Protein AF-0000000077259427 (afdb_homodimer)

Solvent-accessible surface area (backbone atoms only — not comparable to full-atom values): 11906 Å² total; per-residue (Å²): 109,59,36,25,47,31,40,34,49,66,72,59,81,87,59,50,64,20,58,52,44,34,43,50,30,48,17,47,45,40,15,41,62,75,42,49,82,40,67,47,30,42,51,44,59,73,34,62,85,66,64,45,61,48,38,25,42,37,44,72,80,44,49,63,58,50,52,61,73,43,66,88,52,69,63,39,74,27,58,42,76,89,80,69,38,75,45,22,38,10,36,35,42,35,43,52,79,81,37,55,90,46,44,72,65,56,66,73,42,47,75,58,108,60,37,25,48,30,40,34,49,66,73,58,83,88,58,50,63,20,56,53,44,34,44,50,30,49,18,49,45,41,15,41,61,76,41,48,83,39,68,46,31,42,50,42,60,71,34,60,85,67,65,44,61,45,39,27,40,36,44,73,80,43,49,62,58,50,52,61,72,42,64,87,53,69,62,37,74,25,57,43,76,89,79,69,37,74,44,22,38,9,36,35,42,34,43,52,78,82,38,56,91,46,43,71,66,56,64,72,43,47,73,59

Organism: NCBI:txid6039

InterPro domains:
  IPR002833 Peptidyl-tRNA hydrolase, PTH2 [PF01981] (3-102)
  IPR023476 Peptidyl-tRNA hydrolase II domain superfamily [G3DSA:3.40.1490.10] (1-111)
  IPR023476 Peptidyl-tRNA hydrolase II domain superfamily [SSF102462] (2-102)
  IPR042237 Putative peptidyl-tRNA hydrolase PTRHD1 [PTHR46194] (2-104)

Nearest PDB structures (foldseek):
  2zv3-assembly4_G  TM=7.907E-01  e=8.859E-06  Methanocaldococcus jannaschii DSM 2661
  1rlk-assembly1_A  TM=7.700E-01  e=1.411E-05  Thermoplasma acidophilum
  2zv3-assembly2_C  TM=7.592E-01  e=3.133E-05  Methanocaldococcus jannaschii DSM 2661
  1q7s-assembly3_B  TM=7.434E-01  e=6.958E-05  Homo sapiens
  2zv3-assembly5_I-2  TM=7.382E-01  e=9.077E-05  Methanocaldococcus jannaschii DSM 2661

Foldseek 3Di:
DKEKEKEFEDPDPVADPVRSVVLRVVQQVCQLVVPVVDPSSVVQVVVVVDRHYFYFYDHLVCVVVVCVLCVVFRKDFGADPPVRGTGMIIGRIDDPVVCVVCVVVSVVTHTD/DKEKEKEFEDPDPVADPVRSVVLRVVQQVCQLVVPVVDPSSVVLVVVVVDRHYFYFYDHLVCVVVVCVLCVVFRKDFGADPPVRGTGMMIGRIDDPVVCVVCVVVSVVTHTD

Structure (mmCIF, N/CA/C/O backbone):
data_AF-0000000077259427-model_v1
#
loop_
_entity.id
_entity.type
_entity.pdbx_description
1 polymer 'peptidyl-tRNA hydrolase'
#
loop_
_atom_site.group_PDB
_atom_site.id
_atom_site.type_symbol
_atom_site.label_atom_id
_atom_site.label_alt_id
_atom_site.label_comp_id
_atom_site.label_asym_id
_atom_site.label_entity_id
_atom_site.label_seq_id
_atom_site.pdbx_PDB_ins_code
_atom_site.Cartn_x
_atom_site.Cartn_y
_atom_site.Cartn_z
_atom_site.occupancy
_atom_site.B_iso_or_equiv
_atom_site.auth_seq_id
_atom_site.auth_comp_id
_atom_site.auth_asym_id
_atom_site.auth_atom_id
_atom_site.pdbx_PDB_model_num
ATOM 1 N N . MET A 1 1 ? -9.07 17.656 -6.16 1 93.5 1 MET A N 1
ATOM 2 C CA . MET A 1 1 ? -8.305 16.406 -6.227 1 93.5 1 MET A CA 1
ATOM 3 C C . MET A 1 1 ? -8.273 15.719 -4.867 1 93.5 1 MET A C 1
ATOM 5 O O . MET A 1 1 ? -8.125 16.375 -3.834 1 93.5 1 MET A O 1
ATOM 9 N N . ILE A 1 2 ? -8.586 14.438 -4.812 1 98.25 2 ILE A N 1
ATOM 10 C CA . ILE A 1 2 ? -8.547 13.672 -3.572 1 98.25 2 ILE A CA 1
ATOM 11 C C . ILE A 1 2 ? -7.234 12.898 -3.486 1 98.25 2 ILE A C 1
ATOM 13 O O . ILE A 1 2 ? -6.824 12.25 -4.453 1 98.25 2 ILE A O 1
ATOM 17 N N . VAL A 1 3 ? -6.59 13.055 -2.275 1 98.56 3 VAL A N 1
ATOM 18 C CA . VAL A 1 3 ? -5.262 12.477 -2.109 1 98.56 3 VAL A CA 1
ATOM 19 C C . VAL A 1 3 ? -5.172 11.781 -0.753 1 98.56 3 VAL A C 1
ATOM 21 O O . VAL A 1 3 ? -5.711 12.273 0.242 1 98.56 3 VAL A O 1
ATOM 24 N N . GLN A 1 4 ? -4.562 10.602 -0.724 1 98.88 4 GLN A N 1
ATOM 25 C CA . GLN A 1 4 ? -4.156 10.016 0.548 1 98.88 4 GLN A CA 1
ATOM 26 C C . GLN A 1 4 ? -2.676 10.258 0.817 1 98.88 4 GLN A C 1
ATOM 28 O O . GLN A 1 4 ? -1.822 9.867 0.016 1 98.88 4 GLN A O 1
ATOM 33 N N . TYR A 1 5 ? -2.322 10.891 1.945 1 98.94 5 TYR A N 1
ATOM 34 C CA . TYR A 1 5 ? -0.945 11.102 2.377 1 98.94 5 TYR A CA 1
ATOM 35 C C . TYR A 1 5 ? -0.506 10.016 3.352 1 98.94 5 TYR A C 1
ATOM 37 O O . TYR A 1 5 ? -1.206 9.727 4.324 1 98.94 5 TYR A O 1
ATOM 45 N N . ILE A 1 6 ? 0.608 9.461 3.109 1 98.94 6 ILE A N 1
ATOM 46 C CA . ILE A 1 6 ? 1.188 8.398 3.92 1 98.94 6 ILE A CA 1
ATOM 47 C C . ILE A 1 6 ? 2.605 8.781 4.34 1 98.94 6 ILE A C 1
ATOM 49 O O . ILE A 1 6 ? 3.416 9.188 3.506 1 98.94 6 ILE A O 1
ATOM 53 N N . PHE A 1 7 ? 2.887 8.727 5.609 1 98.94 7 PHE A N 1
ATOM 54 C CA . PHE A 1 7 ? 4.184 9.016 6.211 1 98.94 7 PHE A CA 1
ATOM 55 C C . PHE A 1 7 ? 4.891 7.734 6.629 1 98.94 7 PHE A C 1
ATOM 57 O O . PHE A 1 7 ? 4.461 7.059 7.562 1 98.94 7 PHE A O 1
ATOM 64 N N . LEU A 1 8 ? 5.938 7.434 5.965 1 98.88 8 LEU A N 1
ATOM 65 C CA . LEU A 1 8 ? 6.602 6.141 6.094 1 98.88 8 LEU A CA 1
ATOM 66 C C . LEU A 1 8 ? 8.016 6.309 6.641 1 98.88 8 LEU A C 1
ATOM 68 O O . LEU A 1 8 ? 8.82 7.059 6.082 1 98.88 8 LEU A O 1
ATOM 72 N N . VAL A 1 9 ? 8.242 5.578 7.75 1 98.56 9 VAL A N 1
ATOM 73 C CA . VAL A 1 9 ? 9.555 5.641 8.391 1 98.56 9 VAL A CA 1
ATOM 74 C C . VAL A 1 9 ? 10.609 5.023 7.473 1 98.56 9 VAL A C 1
ATOM 76 O O . VAL A 1 9 ? 10.383 3.965 6.883 1 98.56 9 VAL A O 1
ATOM 79 N N . SER A 1 10 ? 11.719 5.734 7.359 1 97.12 10 SER A N 1
ATOM 80 C CA . SER A 1 10 ? 12.742 5.277 6.426 1 97.12 10 SER A CA 1
ATOM 81 C C . SER A 1 10 ? 14.07 5.027 7.141 1 97.12 10 SER A C 1
ATOM 83 O O . SER A 1 10 ? 15.016 4.523 6.539 1 97.12 10 SER A O 1
ATOM 85 N N . ASN A 1 11 ? 14.102 5.266 8.414 1 96.31 11 ASN A N 1
ATOM 86 C CA . ASN A 1 11 ? 15.398 5.211 9.086 1 96.31 11 ASN A CA 1
ATOM 87 C C . ASN A 1 11 ? 15.57 3.91 9.859 1 96.31 11 ASN A C 1
ATOM 89 O O . ASN A 1 11 ? 16.5 3.779 10.664 1 96.31 11 ASN A O 1
ATOM 93 N N . ILE A 1 12 ? 14.758 2.957 9.641 1 93.06 12 ILE A N 1
ATOM 94 C CA . ILE A 1 12 ? 14.922 1.642 10.242 1 93.06 12 ILE A CA 1
ATOM 95 C C . ILE A 1 12 ? 15.625 0.706 9.266 1 93.06 12 ILE A C 1
ATOM 97 O O . ILE A 1 12 ? 15.008 0.209 8.32 1 93.06 12 ILE A O 1
ATOM 101 N N . LYS A 1 13 ? 16.875 0.403 9.539 1 89.94 13 LYS A N 1
ATOM 102 C CA . LYS A 1 13 ? 17.734 -0.307 8.594 1 89.94 13 LYS A CA 1
ATOM 103 C C . LYS A 1 13 ? 17.438 -1.803 8.594 1 89.94 13 LYS A C 1
ATOM 105 O O . LYS A 1 13 ? 17.75 -2.506 7.633 1 89.94 13 LYS A O 1
ATOM 110 N N . THR A 1 14 ? 16.828 -2.279 9.625 1 91.88 14 THR A N 1
ATOM 111 C CA . THR A 1 14 ? 16.609 -3.711 9.773 1 91.88 14 THR A CA 1
ATOM 112 C C . THR A 1 14 ? 1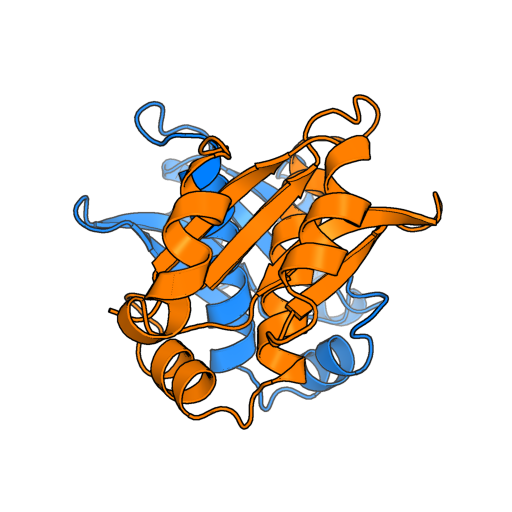5.391 -4.156 8.969 1 91.88 14 THR A C 1
ATOM 114 O O . THR A 1 14 ? 15.18 -5.355 8.766 1 91.88 14 THR A O 1
ATOM 117 N N . ILE A 1 15 ? 14.594 -3.215 8.484 1 93.94 15 ILE A N 1
ATOM 118 C CA . ILE A 1 15 ? 13.398 -3.559 7.723 1 93.94 15 ILE A CA 1
ATOM 119 C C . ILE A 1 15 ? 13.75 -3.688 6.242 1 93.94 15 ILE A C 1
ATOM 121 O O . ILE A 1 15 ? 14.266 -2.748 5.637 1 93.94 15 ILE A O 1
ATOM 125 N N . LYS A 1 16 ? 13.414 -4.848 5.715 1 94.81 16 LYS A N 1
ATOM 126 C CA . LYS A 1 16 ? 13.648 -5.078 4.289 1 94.81 16 LYS A CA 1
ATOM 127 C C . LYS A 1 16 ? 12.688 -4.254 3.438 1 94.81 16 LYS A C 1
ATOM 129 O O . LYS A 1 16 ? 11.594 -3.902 3.889 1 94.81 16 LYS A O 1
ATOM 134 N N . LYS A 1 17 ? 13.078 -4.004 2.199 1 96.25 17 LYS A N 1
ATOM 135 C CA . LYS A 1 17 ? 12.328 -3.127 1.302 1 96.25 17 LYS A CA 1
ATOM 136 C C . LYS A 1 17 ? 10.906 -3.629 1.104 1 96.25 17 LYS A C 1
ATOM 138 O O . LYS A 1 17 ? 9.953 -2.855 1.19 1 96.25 17 LYS A O 1
ATOM 143 N N . GLY A 1 18 ? 10.742 -4.922 0.819 1 97.75 18 GLY A N 1
ATOM 144 C CA . GLY A 1 18 ? 9.414 -5.48 0.649 1 97.75 18 GLY A CA 1
ATOM 145 C C . GLY A 1 18 ? 8.523 -5.289 1.864 1 97.75 18 GLY A C 1
ATOM 146 O O . GLY A 1 18 ? 7.34 -4.977 1.729 1 97.75 18 GLY A O 1
ATOM 147 N N . ALA A 1 19 ? 9.117 -5.484 3.01 1 97 19 ALA A N 1
ATOM 148 C CA . ALA A 1 19 ? 8.375 -5.297 4.254 1 97 19 ALA A CA 1
ATOM 149 C C . ALA A 1 19 ? 7.984 -3.834 4.441 1 97 19 ALA A C 1
ATOM 151 O O . ALA A 1 19 ? 6.891 -3.537 4.926 1 97 19 ALA A O 1
ATOM 152 N N . LEU A 1 20 ? 8.883 -2.949 4.129 1 97.44 20 LEU A N 1
ATOM 153 C CA . LEU A 1 20 ? 8.594 -1.522 4.227 1 97.44 20 LEU A CA 1
ATOM 154 C C . LEU A 1 20 ? 7.426 -1.143 3.324 1 97.44 20 LEU A C 1
ATOM 156 O O . LEU A 1 20 ? 6.523 -0.412 3.744 1 97.44 20 LEU A O 1
ATOM 160 N N . ILE A 1 21 ? 7.387 -1.654 2.092 1 98.62 21 ILE A N 1
ATOM 161 C CA . ILE A 1 21 ? 6.289 -1.411 1.162 1 98.62 21 ILE A CA 1
ATOM 162 C C . ILE A 1 21 ? 4.992 -1.977 1.736 1 98.62 21 ILE A C 1
ATOM 164 O O . ILE A 1 21 ? 3.947 -1.319 1.696 1 98.62 21 ILE A O 1
ATOM 168 N N . ALA A 1 22 ? 5.066 -3.141 2.305 1 98.69 22 ALA A N 1
ATOM 169 C CA . ALA A 1 22 ? 3.891 -3.766 2.906 1 98.69 22 ALA A CA 1
ATOM 170 C C . ALA A 1 22 ? 3.33 -2.908 4.039 1 98.69 22 ALA A C 1
ATOM 172 O O . ALA A 1 22 ? 2.113 -2.801 4.199 1 98.69 22 ALA A O 1
ATOM 173 N N . GLN A 1 23 ? 4.207 -2.324 4.848 1 98.62 23 GLN A N 1
ATOM 174 C CA . GLN A 1 23 ? 3.756 -1.475 5.945 1 98.62 23 GLN A CA 1
ATOM 175 C C . GLN A 1 23 ? 2.979 -0.269 5.426 1 98.62 23 GLN A C 1
ATOM 177 O O . GLN A 1 23 ? 1.953 0.11 5.996 1 98.62 23 GLN A O 1
ATOM 182 N N . ALA A 1 24 ? 3.428 0.305 4.328 1 98.81 24 ALA A N 1
ATOM 183 C CA . ALA A 1 24 ? 2.689 1.396 3.697 1 98.81 24 ALA A CA 1
ATOM 184 C C . ALA A 1 24 ? 1.324 0.921 3.207 1 98.81 24 ALA A C 1
ATOM 186 O O . ALA A 1 24 ? 0.316 1.605 3.398 1 98.81 24 ALA A O 1
ATOM 187 N N . CYS A 1 25 ? 1.29 -0.237 2.557 1 98.94 25 CYS A N 1
ATOM 188 C CA . CYS A 1 25 ? 0.025 -0.81 2.109 1 98.94 25 CYS A CA 1
ATOM 189 C C . CYS A 1 25 ? -0.928 -1.008 3.281 1 98.94 25 CYS A C 1
ATOM 191 O O . CYS A 1 25 ? -2.104 -0.646 3.199 1 98.94 25 CYS A O 1
ATOM 193 N N . HIS A 1 26 ? -0.377 -1.562 4.371 1 98.88 26 HIS A N 1
ATOM 194 C CA . HIS A 1 26 ? -1.197 -1.825 5.551 1 98.88 26 HIS A CA 1
ATOM 195 C C . HIS A 1 26 ? -1.781 -0.534 6.113 1 98.88 26 HIS A C 1
ATOM 197 O O . HIS A 1 26 ? -2.977 -0.466 6.406 1 98.88 26 HIS A O 1
ATOM 203 N N . ALA A 1 27 ? -0.955 0.456 6.262 1 98.88 27 ALA A N 1
ATOM 204 C CA . ALA A 1 27 ? -1.429 1.728 6.8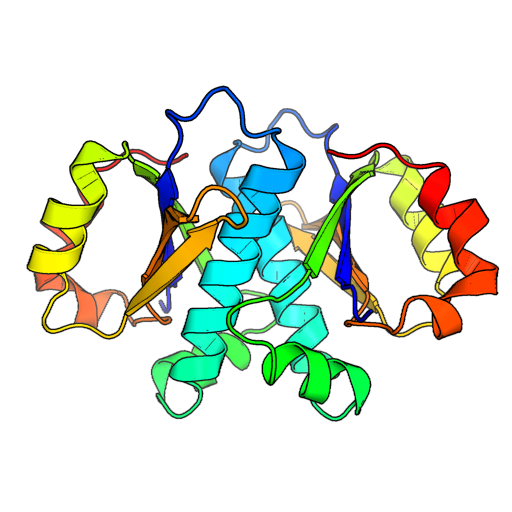01 1 98.88 27 ALA A CA 1
ATOM 205 C C . ALA A 1 27 ? -2.48 2.352 5.887 1 98.88 27 ALA A C 1
ATOM 207 O O . ALA A 1 27 ? -3.496 2.865 6.359 1 98.88 27 ALA A O 1
ATOM 208 N N . ALA A 1 28 ? -2.225 2.316 4.578 1 98.88 28 ALA A N 1
ATOM 209 C CA . ALA A 1 28 ? -3.176 2.854 3.607 1 98.88 28 ALA A CA 1
ATOM 210 C C . ALA A 1 28 ? -4.527 2.152 3.717 1 98.88 28 ALA A C 1
ATOM 212 O O . ALA A 1 28 ? -5.566 2.807 3.834 1 98.88 28 ALA A O 1
ATOM 213 N N . ILE A 1 29 ? -4.496 0.849 3.709 1 98.88 29 ILE A N 1
ATOM 214 C CA . ILE A 1 29 ? -5.707 0.035 3.758 1 98.88 29 ILE A CA 1
ATOM 215 C C . ILE A 1 29 ? -6.43 0.266 5.082 1 98.88 29 ILE A C 1
ATOM 217 O O . ILE A 1 29 ? -7.656 0.416 5.109 1 98.88 29 ILE A O 1
ATOM 221 N N . LYS A 1 30 ? -5.625 0.29 6.188 1 98.81 30 LYS A N 1
ATOM 222 C CA . LYS A 1 30 ? -6.207 0.528 7.508 1 98.81 30 LYS A CA 1
ATOM 223 C C . LYS A 1 30 ? -6.945 1.862 7.547 1 98.81 30 LYS A C 1
ATOM 225 O O . LYS A 1 30 ? -8.078 1.936 8.039 1 98.81 30 LYS A O 1
ATOM 230 N N . ALA A 1 31 ? -6.367 2.916 7.035 1 98.88 31 ALA A N 1
ATOM 231 C CA . ALA A 1 31 ? -7 4.234 7.023 1 98.88 31 ALA A CA 1
ATOM 232 C C . ALA A 1 31 ? -8.297 4.211 6.211 1 98.88 31 ALA A C 1
ATOM 234 O O . ALA A 1 31 ? -9.32 4.727 6.656 1 98.88 31 ALA A O 1
ATOM 235 N N . ILE A 1 32 ? -8.25 3.578 5.07 1 98.75 32 ILE A N 1
ATOM 236 C CA . ILE A 1 32 ? -9.398 3.5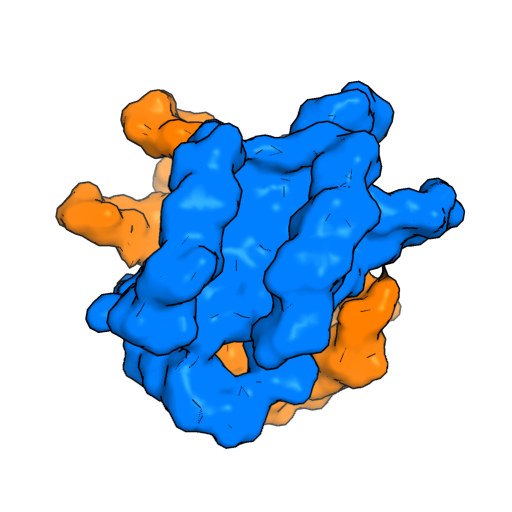21 4.168 1 98.75 32 ILE A CA 1
ATOM 237 C C . ILE A 1 32 ? -10.523 2.717 4.82 1 98.75 32 ILE A C 1
ATOM 239 O O . ILE A 1 32 ? -11.68 3.135 4.801 1 98.75 32 ILE A O 1
ATOM 243 N N . HIS A 1 33 ? -10.148 1.587 5.414 1 98.56 33 HIS A N 1
ATOM 244 C CA . HIS A 1 33 ? -11.148 0.741 6.051 1 98.56 33 HIS A CA 1
ATOM 245 C C . HIS A 1 33 ? -11.758 1.433 7.266 1 98.56 33 HIS A C 1
ATOM 247 O O . HIS A 1 33 ? -12.977 1.434 7.438 1 98.56 33 HIS A O 1
ATOM 253 N N . THR A 1 34 ? -10.953 2.021 8.086 1 98.56 34 THR A N 1
ATOM 254 C CA . THR A 1 34 ? -11.391 2.668 9.32 1 98.56 34 THR A CA 1
ATOM 255 C C . THR A 1 34 ? -12.336 3.826 9.016 1 98.56 34 THR A C 1
ATOM 257 O O . THR A 1 34 ? -13.32 4.031 9.727 1 98.56 34 THR A O 1
ATOM 260 N N . TYR A 1 35 ? -12.086 4.531 7.969 1 98.69 35 TYR A N 1
ATOM 261 C CA . TYR A 1 35 ? -12.867 5.73 7.656 1 98.69 35 TYR A CA 1
ATOM 262 C C . TYR A 1 35 ? -13.648 5.551 6.363 1 98.69 35 TYR A C 1
ATOM 264 O O . TYR A 1 35 ? -13.805 6.496 5.586 1 98.69 35 TYR A O 1
ATOM 272 N N . LYS A 1 36 ? -14.055 4.352 6.133 1 97.62 36 LYS A N 1
ATOM 273 C CA . LYS A 1 36 ? -14.703 3.967 4.883 1 97.62 36 LYS A CA 1
ATOM 274 C C . LYS A 1 36 ? -16.016 4.723 4.688 1 97.62 36 LYS A C 1
ATOM 276 O O . LYS A 1 36 ? -16.516 4.836 3.566 1 97.62 36 LYS A O 1
ATOM 281 N N . ASP A 1 37 ? -16.578 5.309 5.73 1 98.06 37 ASP A N 1
ATOM 282 C CA . ASP A 1 37 ? -17.875 5.973 5.637 1 98.06 37 ASP A CA 1
ATOM 283 C C . ASP A 1 37 ? -17.703 7.457 5.32 1 98.06 37 ASP A C 1
ATOM 285 O O . ASP A 1 37 ? -18.688 8.148 5.039 1 98.06 37 ASP A O 1
ATOM 289 N N 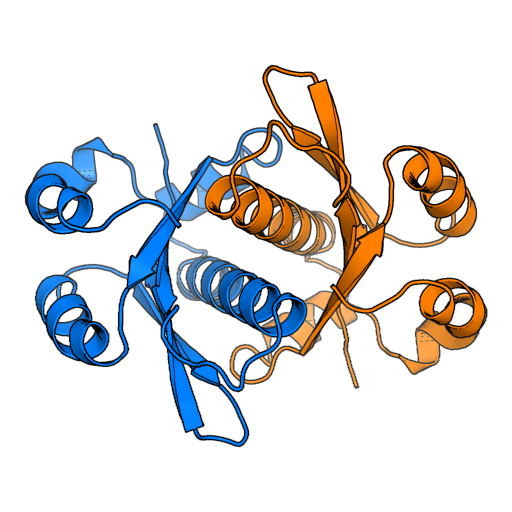. SER A 1 38 ? -16.438 7.945 5.363 1 98.25 38 SER A N 1
ATOM 290 C CA . SER A 1 38 ? -16.188 9.32 4.938 1 98.25 38 SER A CA 1
ATOM 291 C C . SER A 1 38 ? -16.484 9.5 3.451 1 98.25 38 SER A C 1
ATOM 293 O O . SER A 1 38 ? -16.156 8.625 2.641 1 98.25 38 SER A O 1
ATOM 295 N N . GLU A 1 39 ? -17.125 10.633 3.066 1 98.25 39 GLU A N 1
ATOM 296 C CA . GLU A 1 39 ? -17.453 10.906 1.67 1 98.25 39 GLU A CA 1
ATOM 297 C C . GLU A 1 39 ? -16.188 10.961 0.808 1 98.25 39 GLU A C 1
ATOM 299 O O . GLU A 1 39 ? -16.188 10.484 -0.328 1 98.25 39 GLU A O 1
ATOM 304 N N . ASP A 1 40 ? -15.148 11.555 1.342 1 98.56 40 ASP A N 1
ATOM 305 C CA . ASP A 1 40 ? -13.898 11.633 0.604 1 98.56 40 ASP A CA 1
ATOM 306 C C . ASP A 1 40 ? -13.32 10.242 0.343 1 98.56 40 ASP A C 1
ATOM 308 O O . ASP A 1 40 ? -12.812 9.977 -0.746 1 98.56 40 ASP A O 1
ATOM 312 N N . THR A 1 41 ? -13.383 9.391 1.395 1 98.69 41 THR A N 1
ATOM 313 C CA . THR A 1 41 ? -12.883 8.031 1.233 1 98.69 41 THR A CA 1
ATOM 314 C C . THR A 1 41 ? -13.688 7.277 0.181 1 98.69 41 THR A C 1
ATOM 316 O O . THR A 1 41 ? -13.125 6.59 -0.672 1 98.69 41 THR A O 1
ATOM 319 N N . LYS A 1 42 ? -15 7.457 0.207 1 98.38 42 LYS A N 1
ATOM 320 C CA . LYS A 1 42 ? -15.852 6.832 -0.798 1 98.38 42 LYS A CA 1
ATOM 321 C C . LYS A 1 42 ? -15.508 7.328 -2.199 1 98.38 42 LYS A C 1
ATOM 323 O O . LYS A 1 42 ? -15.406 6.535 -3.137 1 98.38 42 LYS A O 1
ATOM 328 N N . GLU A 1 43 ? -15.414 8.625 -2.297 1 98.31 43 GLU A N 1
ATOM 329 C CA . GLU A 1 43 ? -15.055 9.203 -3.59 1 98.31 43 GLU A CA 1
ATOM 330 C C . GLU A 1 43 ? -13.711 8.672 -4.078 1 98.31 43 GLU A C 1
ATOM 332 O O . GLU A 1 43 ? -13.555 8.359 -5.258 1 98.31 43 GLU A O 1
ATOM 337 N N . TYR A 1 44 ? -12.758 8.594 -3.193 1 98.69 44 TYR A N 1
ATOM 338 C CA . TYR A 1 44 ? -11.438 8.055 -3.49 1 98.69 44 TYR A CA 1
ATOM 339 C C . TYR A 1 44 ? -11.531 6.652 -4.074 1 98.69 44 TYR A C 1
ATOM 341 O O . TYR A 1 44 ? -10.875 6.34 -5.07 1 98.69 44 TYR A O 1
ATOM 349 N N . LEU A 1 45 ? -12.383 5.801 -3.475 1 98.12 45 LEU A N 1
ATOM 350 C CA . LEU A 1 45 ? -12.555 4.418 -3.91 1 98.12 45 LEU A CA 1
ATOM 351 C C . LEU A 1 45 ? -13.344 4.355 -5.211 1 98.12 45 LEU A C 1
ATOM 353 O O . LEU A 1 45 ? -13.18 3.418 -5.996 1 98.12 45 LEU A O 1
ATOM 357 N N . ASN A 1 46 ? -14.156 5.391 -5.473 1 97 46 ASN A N 1
ATOM 358 C CA . ASN A 1 46 ? -14.891 5.469 -6.73 1 97 46 ASN A CA 1
ATOM 359 C C . ASN A 1 46 ? -13.969 5.816 -7.898 1 97 46 ASN A C 1
ATOM 361 O O . ASN A 1 46 ? -14.32 5.598 -9.055 1 97 46 ASN A O 1
ATOM 365 N N . LEU A 1 47 ? -12.797 6.383 -7.59 1 95.81 47 LEU A N 1
ATOM 366 C CA . LEU A 1 47 ? -11.75 6.672 -8.562 1 95.81 47 LEU A CA 1
ATOM 367 C C . LEU A 1 47 ? -10.711 5.555 -8.578 1 95.81 47 LEU A C 1
ATOM 369 O O . LEU A 1 47 ? -9.508 5.82 -8.609 1 95.81 47 LEU A O 1
ATOM 373 N N . ILE A 1 48 ? -11.195 4.344 -8.578 1 96.31 48 ILE A N 1
ATOM 374 C CA . ILE A 1 48 ? -10.422 3.146 -8.281 1 96.31 48 ILE A CA 1
ATOM 375 C C . ILE A 1 48 ? -9.312 2.98 -9.312 1 96.31 48 ILE A C 1
ATOM 377 O O . ILE A 1 48 ? -8.281 2.357 -9.039 1 96.31 48 ILE A O 1
ATOM 381 N N . TYR A 1 49 ? -9.336 3.586 -10.5 1 95 49 TYR A N 1
ATOM 382 C CA . TYR A 1 49 ? -8.328 3.449 -11.547 1 95 49 TYR A CA 1
ATOM 383 C C . TYR A 1 49 ? -7.379 4.645 -11.555 1 95 49 TYR A C 1
ATOM 385 O O . TYR A 1 49 ? -6.383 4.652 -12.281 1 95 49 TYR A O 1
ATOM 393 N N . SER A 1 50 ? -7.711 5.699 -10.703 1 96.06 50 SER A N 1
ATOM 394 C CA . SER A 1 50 ? -6.941 6.938 -10.75 1 96.06 50 SER A CA 1
ATOM 395 C C . SER A 1 50 ? -6.715 7.496 -9.344 1 96.06 50 SER A C 1
ATOM 397 O O . SER A 1 50 ? -6.668 8.711 -9.156 1 96.06 50 SER A O 1
ATOM 399 N N . MET A 1 51 ? -6.688 6.574 -8.375 1 97.88 51 MET A N 1
ATOM 400 C CA . MET A 1 51 ? -6.383 6.996 -7.008 1 97.88 51 MET A CA 1
ATOM 401 C C . MET A 1 51 ? -5.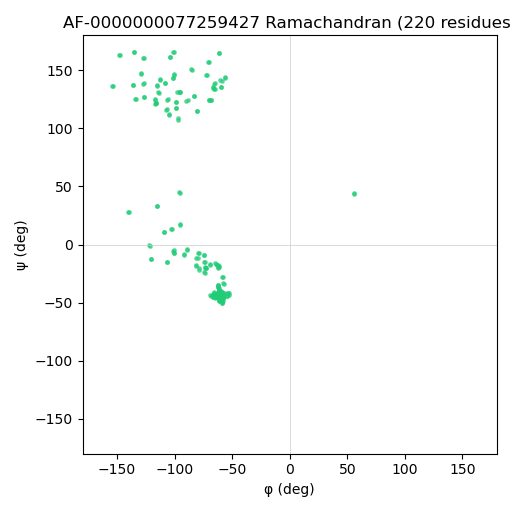043 7.727 -6.953 1 97.88 51 MET A C 1
ATOM 403 O O . MET A 1 51 ? -4.113 7.383 -7.684 1 97.88 51 MET A O 1
ATOM 407 N N . THR A 1 52 ? -4.914 8.758 -6.109 1 97.94 52 THR A N 1
ATOM 408 C CA . THR A 1 52 ? -3.672 9.5 -5.891 1 97.94 52 THR A CA 1
ATOM 409 C C . THR A 1 52 ? -3.195 9.336 -4.453 1 97.94 52 THR A C 1
ATOM 411 O O . THR A 1 52 ? -3.953 9.586 -3.51 1 97.94 52 THR A O 1
ATOM 414 N N . THR A 1 53 ? -2.014 8.828 -4.273 1 98.62 53 THR A N 1
ATOM 415 C CA . THR A 1 53 ? -1.37 8.656 -2.975 1 98.62 53 THR A CA 1
ATOM 416 C C . THR A 1 53 ? 0.021 9.289 -2.973 1 98.62 53 THR A C 1
ATOM 418 O O . THR A 1 53 ? 0.764 9.164 -3.947 1 98.62 53 THR A O 1
ATOM 421 N N . VAL A 1 54 ? 0.371 9.969 -1.884 1 98.75 54 VAL A N 1
ATOM 422 C CA . VAL A 1 54 ? 1.693 10.555 -1.706 1 98.75 54 VAL A CA 1
ATOM 423 C C . VAL A 1 54 ? 2.4 9.891 -0.528 1 98.75 54 VAL A C 1
ATOM 425 O O . VAL A 1 54 ? 1.877 9.867 0.588 1 98.75 54 VAL A O 1
ATOM 428 N N . ILE A 1 55 ? 3.551 9.32 -0.812 1 98.88 55 ILE A N 1
ATOM 429 C CA . ILE A 1 55 ? 4.363 8.688 0.222 1 98.88 55 ILE A CA 1
ATOM 430 C C . ILE A 1 55 ? 5.469 9.641 0.663 1 98.88 55 ILE A C 1
ATOM 432 O O . ILE A 1 55 ? 6.332 10.016 -0.137 1 98.88 55 ILE A O 1
ATOM 436 N N . LEU A 1 56 ? 5.445 10.031 1.906 1 98.88 56 LEU A N 1
ATOM 437 C CA . LEU A 1 56 ? 6.441 10.953 2.453 1 98.88 56 LEU A CA 1
ATOM 438 C C . LEU A 1 56 ? 7.395 10.219 3.393 1 98.88 56 LEU A C 1
ATOM 440 O O . LEU A 1 56 ? 6.973 9.359 4.164 1 98.88 56 LEU A O 1
ATOM 444 N N . LYS A 1 57 ? 8.664 10.547 3.293 1 98.62 57 LYS A N 1
ATOM 445 C CA . LYS A 1 57 ? 9.719 9.953 4.113 1 98.62 57 LYS A CA 1
ATOM 446 C C . LYS A 1 57 ? 9.805 10.641 5.473 1 98.62 57 LYS A C 1
ATOM 448 O O . LYS A 1 57 ? 9.914 11.867 5.551 1 98.62 57 LYS A O 1
ATOM 453 N N . ILE A 1 58 ? 9.773 9.844 6.531 1 98.75 58 ILE A N 1
ATOM 454 C CA . ILE A 1 58 ? 9.914 10.398 7.871 1 98.75 58 ILE A CA 1
ATOM 455 C C . ILE A 1 58 ? 10.875 9.539 8.688 1 98.75 58 ILE A C 1
ATOM 457 O O . ILE A 1 58 ? 11.273 8.461 8.25 1 98.75 58 ILE A O 1
ATOM 461 N N . SER A 1 59 ? 11.336 10.086 9.852 1 97.88 59 SER A N 1
ATOM 462 C CA . SER A 1 59 ? 12.086 9.312 10.836 1 97.88 59 SER A CA 1
ATOM 463 C C . SER A 1 59 ? 11.203 8.898 12 1 97.88 59 SER A C 1
ATOM 465 O O . SER A 1 59 ? 10.078 9.391 12.148 1 97.88 59 SER A O 1
ATOM 467 N N . THR A 1 60 ? 11.711 7.961 12.781 1 97.38 60 THR A N 1
ATOM 468 C CA . THR A 1 60 ? 10.969 7.516 13.961 1 97.38 60 THR A CA 1
ATOM 469 C C . THR A 1 60 ? 10.695 8.688 14.898 1 97.38 60 THR A C 1
ATOM 471 O O . THR A 1 60 ? 9.656 8.719 15.57 1 97.38 60 THR A O 1
ATOM 474 N N . GLU A 1 61 ? 11.531 9.688 14.898 1 97.31 61 GLU A N 1
ATOM 475 C CA . GLU A 1 61 ? 11.398 10.844 15.781 1 97.31 61 GLU A CA 1
ATOM 476 C C . GLU A 1 61 ? 10.258 11.758 15.328 1 97.31 61 GLU A C 1
ATOM 478 O O . GLU A 1 61 ? 9.75 12.562 16.109 1 97.31 61 GLU A O 1
ATOM 483 N N . ASP A 1 62 ? 9.836 11.633 14.078 1 98.5 62 ASP A N 1
ATOM 484 C CA . ASP A 1 62 ? 8.805 12.5 13.516 1 98.5 62 ASP A CA 1
ATOM 485 C C . ASP A 1 62 ? 7.41 12.023 13.906 1 98.5 62 ASP A C 1
ATOM 487 O O . ASP A 1 62 ? 6.438 12.773 13.789 1 98.5 62 ASP A O 1
ATOM 491 N N . ILE A 1 63 ? 7.301 10.852 14.32 1 98.62 63 ILE A N 1
ATOM 492 C CA . ILE A 1 63 ? 6.008 10.195 14.5 1 98.62 63 ILE A CA 1
ATOM 493 C C . ILE A 1 63 ? 5.168 10.969 15.508 1 98.62 63 ILE A C 1
ATOM 495 O O . ILE A 1 63 ? 4.008 11.289 15.242 1 98.62 63 ILE A O 1
ATOM 499 N N . LYS A 1 64 ? 5.816 11.266 16.609 1 98.12 64 LYS A N 1
ATOM 500 C CA . LYS A 1 64 ? 5.078 11.977 17.656 1 98.12 64 LYS A CA 1
ATOM 501 C C . LYS A 1 64 ? 4.645 13.359 17.188 1 98.12 64 LYS A C 1
ATOM 503 O O . LYS A 1 64 ? 3.51 13.773 17.422 1 98.12 64 LYS A O 1
ATOM 508 N N . ILE A 1 65 ? 5.543 14.047 16.547 1 98.44 65 ILE A N 1
ATOM 509 C CA . ILE A 1 65 ? 5.281 15.398 16.047 1 98.44 65 ILE A CA 1
ATOM 510 C C . ILE A 1 65 ? 4.125 15.359 15.047 1 98.44 65 ILE A C 1
ATOM 512 O O . ILE A 1 65 ? 3.195 16.156 15.141 1 98.44 65 ILE A O 1
ATOM 516 N N . ILE A 1 66 ? 4.109 14.43 14.164 1 98.75 66 ILE A N 1
ATOM 517 C CA . ILE A 1 66 ? 3.09 14.305 13.133 1 98.75 66 ILE A CA 1
ATOM 518 C C . ILE A 1 66 ? 1.755 13.914 13.766 1 98.75 66 ILE A C 1
ATOM 520 O O . ILE A 1 66 ? 0.714 14.492 13.438 1 98.75 66 ILE A O 1
ATOM 524 N N . SER A 1 67 ? 1.809 13 14.664 1 98.38 67 SER A N 1
ATOM 525 C CA . SER A 1 67 ? 0.592 12.57 15.344 1 98.38 67 SER A CA 1
ATOM 526 C C . SER A 1 67 ? -0.079 13.734 16.062 1 98.38 67 SER A C 1
ATOM 528 O O . SER A 1 67 ? -1.305 13.867 16.047 1 98.38 67 SER A O 1
ATOM 530 N N . GLU A 1 68 ? 0.716 14.516 16.688 1 98.38 68 GLU A N 1
ATOM 531 C CA . GLU A 1 68 ? 0.186 15.68 17.406 1 98.38 68 GLU A CA 1
ATOM 532 C C . GLU A 1 68 ? -0.395 16.703 16.438 1 98.38 68 GLU A C 1
ATOM 534 O O . GLU A 1 68 ? -1.46 17.266 16.688 1 98.38 68 GLU A O 1
ATOM 539 N N . LYS A 1 69 ? 0.327 16.938 15.344 1 98.19 69 LYS A N 1
ATOM 540 C CA . LYS A 1 69 ? -0.132 17.891 14.344 1 98.19 69 LYS A CA 1
ATOM 541 C C . LYS A 1 69 ? -1.458 17.453 13.734 1 98.19 69 LYS A C 1
ATOM 543 O O . LYS A 1 69 ? -2.314 18.297 13.43 1 98.19 69 LYS A O 1
ATOM 548 N N . PHE A 1 70 ? -1.68 16.094 13.555 1 98.12 70 PHE A N 1
ATOM 549 C CA . PHE A 1 70 ? -2.844 15.555 12.867 1 98.12 70 PHE A CA 1
ATOM 550 C C . PHE A 1 70 ? -3.938 15.18 13.859 1 98.12 70 PHE A C 1
ATOM 552 O O . PHE A 1 70 ? -4.871 14.453 13.516 1 98.12 70 PHE A O 1
ATOM 559 N N . SER A 1 71 ? -3.852 15.711 15.086 1 97.06 71 SER A N 1
ATOM 560 C CA . SER A 1 71 ? -4.773 15.32 16.156 1 97.06 71 SER A CA 1
ATOM 561 C C . SER A 1 71 ? -6.211 15.672 15.789 1 97.06 71 SER A C 1
ATOM 563 O O . SER A 1 71 ? -7.152 15.055 16.297 1 97.06 71 SER A O 1
ATOM 565 N N . SER A 1 72 ? -6.457 16.578 14.852 1 97.62 72 SER A N 1
ATOM 566 C CA . SER A 1 72 ? -7.801 16.984 14.469 1 97.62 72 SER A CA 1
ATOM 567 C C . SER A 1 72 ? -8.234 16.297 13.172 1 97.62 72 SER A C 1
ATOM 569 O O . SER A 1 72 ? -9.352 16.516 12.695 1 97.62 72 SER A O 1
ATOM 571 N N . LEU A 1 73 ? -7.375 15.562 12.562 1 98.5 73 LEU A N 1
ATOM 572 C CA . LEU A 1 73 ? -7.648 14.844 11.32 1 98.5 73 LEU A CA 1
ATOM 573 C C . LEU A 1 73 ? -7.844 13.359 11.578 1 98.5 73 LEU A C 1
ATOM 575 O O . LEU A 1 73 ? -7.539 12.867 12.664 1 98.5 73 LEU A O 1
ATOM 579 N N . ASP A 1 74 ? -8.461 12.711 10.625 1 98.75 74 ASP A N 1
ATOM 580 C CA . ASP A 1 74 ? -8.562 11.25 10.641 1 98.75 74 ASP A CA 1
ATOM 581 C C . ASP A 1 74 ? -7.277 10.602 10.125 1 98.75 74 ASP A C 1
ATOM 583 O O . ASP A 1 74 ? -6.922 10.758 8.953 1 98.75 74 ASP A O 1
ATOM 587 N N . PHE A 1 75 ? -6.582 9.898 10.961 1 98.81 75 PHE A N 1
ATOM 588 C CA . PHE A 1 75 ? -5.395 9.172 10.539 1 98.81 75 PHE A CA 1
ATOM 589 C C . PHE A 1 75 ? -5.227 7.895 11.359 1 98.81 75 PHE A C 1
ATOM 591 O O . PHE A 1 75 ? -5.879 7.719 12.391 1 98.81 75 PHE A O 1
ATOM 598 N N . VAL A 1 76 ? -4.391 6.98 10.82 1 98.81 76 VAL A N 1
ATOM 599 C CA . VAL A 1 76 ? -4.074 5.742 11.523 1 98.81 76 VAL A CA 1
ATOM 600 C C . VAL A 1 76 ? -2.561 5.578 11.625 1 98.81 76 VAL A C 1
ATOM 602 O O . VAL A 1 76 ? -1.808 6.23 10.898 1 98.81 76 VAL A O 1
ATOM 605 N N . GLU A 1 77 ? -2.195 4.746 12.555 1 98.5 77 GLU A N 1
ATOM 606 C CA . GLU A 1 77 ? -0.818 4.281 12.688 1 98.5 77 GLU A CA 1
ATOM 607 C C . GLU A 1 77 ? -0.7 2.797 12.367 1 98.5 77 GLU A C 1
ATOM 609 O O . GLU A 1 77 ? -1.609 2.018 12.664 1 98.5 77 GLU A O 1
ATOM 614 N N . TRP A 1 78 ? 0.368 2.459 11.734 1 98.69 78 TRP A N 1
ATOM 615 C CA . TRP A 1 78 ? 0.713 1.047 11.594 1 98.69 78 TRP A CA 1
ATOM 616 C C . TRP A 1 78 ? 1.882 0.681 12.5 1 98.69 78 TRP A C 1
ATOM 618 O O . TRP A 1 78 ? 2.943 1.307 12.445 1 98.69 78 TRP A O 1
ATOM 628 N N . VAL A 1 79 ? 1.648 -0.314 13.32 1 98 79 VAL A N 1
ATOM 629 C CA . VAL A 1 79 ? 2.65 -0.781 14.273 1 98 79 VAL A CA 1
ATOM 630 C C . VAL A 1 79 ? 3.217 -2.121 13.805 1 98 79 VAL A C 1
ATOM 632 O O . VAL A 1 79 ? 2.488 -3.113 13.719 1 98 79 VAL A O 1
ATOM 635 N N . GLU A 1 80 ? 4.547 -2.074 13.516 1 94.38 80 GLU A N 1
ATOM 636 C CA . GLU A 1 80 ? 5.238 -3.277 13.062 1 94.38 80 GLU A CA 1
ATOM 637 C C . GLU A 1 80 ? 5.375 -4.293 14.188 1 94.38 80 GLU A C 1
ATOM 639 O O . GLU A 1 80 ? 5.785 -3.945 15.297 1 94.38 80 GLU A O 1
ATOM 644 N N . GLN A 1 81 ? 4.871 -5.465 13.883 1 92.81 81 GLN A N 1
ATOM 645 C CA . GLN A 1 81 ? 5.047 -6.586 14.797 1 92.81 81 GLN A CA 1
ATOM 646 C C . GLN A 1 81 ? 6.172 -7.508 14.328 1 92.81 81 GLN A C 1
ATOM 648 O O . GLN A 1 81 ? 6.441 -7.605 13.133 1 92.81 81 GLN A O 1
ATOM 653 N N . PRO A 1 82 ? 6.945 -8.141 15.141 1 91.25 82 PRO A N 1
ATOM 654 C CA . PRO A 1 82 ? 6.777 -8.188 16.594 1 91.25 82 PRO A CA 1
ATOM 655 C C . PRO A 1 82 ? 7.504 -7.055 17.312 1 91.25 82 PRO A C 1
ATOM 657 O O . PRO A 1 82 ? 7.379 -6.91 18.531 1 91.25 82 PRO A O 1
ATOM 660 N N . GLU A 1 83 ? 8.258 -6.199 16.641 1 91.56 83 GLU A N 1
ATOM 661 C CA . GLU A 1 83 ? 9.078 -5.145 17.234 1 91.56 83 GLU A CA 1
ATOM 662 C C . GLU A 1 83 ? 8.211 -4.102 17.938 1 91.56 83 GLU A C 1
ATOM 664 O O . GLU A 1 83 ? 8.711 -3.324 18.766 1 91.56 83 GLU A O 1
ATOM 669 N N . ASN A 1 84 ? 6.926 -4.078 17.672 1 94.25 84 ASN A N 1
ATOM 670 C CA . ASN A 1 84 ? 5.977 -3.145 18.266 1 94.25 84 ASN A CA 1
ATOM 671 C C . ASN A 1 84 ? 6.398 -1.695 18.031 1 94.25 84 ASN A C 1
ATOM 673 O O . ASN A 1 84 ? 6.383 -0.885 18.969 1 94.25 84 ASN A O 1
ATOM 677 N N . LEU A 1 85 ? 6.809 -1.411 16.844 1 94.69 85 LEU A N 1
ATOM 678 C CA . LEU A 1 85 ? 7.254 -0.083 16.438 1 94.69 85 LEU A CA 1
ATOM 679 C C . LEU A 1 85 ? 6.309 0.51 15.398 1 94.69 85 LEU A C 1
ATOM 681 O O . LEU A 1 85 ? 5.957 -0.158 14.422 1 94.69 85 LEU A O 1
ATOM 685 N N . THR A 1 86 ? 5.93 1.836 15.719 1 97.94 86 THR A N 1
ATOM 686 C CA . THR A 1 86 ? 5.195 2.545 14.68 1 97.94 86 THR A CA 1
ATOM 687 C C . THR A 1 86 ? 6.102 2.838 13.484 1 97.94 86 THR A C 1
ATOM 689 O O . THR A 1 86 ? 7.172 3.43 13.641 1 97.94 86 THR A O 1
ATOM 692 N N . THR A 1 87 ? 5.68 2.395 12.305 1 98 87 THR A N 1
ATOM 693 C CA . THR A 1 87 ? 6.547 2.545 11.141 1 98 87 THR A CA 1
ATOM 694 C C . THR A 1 87 ? 5.867 3.381 10.062 1 98 87 THR A C 1
ATOM 696 O O . THR A 1 87 ? 6.504 3.773 9.078 1 98 87 THR A O 1
ATOM 699 N N . CYS A 1 88 ? 4.559 3.576 10.258 1 98.75 88 CYS A N 1
ATOM 700 C CA . CYS A 1 88 ? 3.83 4.281 9.203 1 98.75 88 CYS A CA 1
ATOM 701 C C . CYS A 1 88 ? 2.607 4.992 9.766 1 98.75 88 CYS A C 1
ATOM 703 O O . CYS A 1 88 ? 1.938 4.469 10.664 1 98.75 88 CYS A O 1
ATOM 705 N N . LEU A 1 89 ? 2.355 6.188 9.375 1 98.94 89 LEU A N 1
ATOM 706 C CA . LEU A 1 89 ? 1.121 6.934 9.602 1 98.94 89 LEU A CA 1
ATOM 707 C C . LEU A 1 89 ? 0.411 7.215 8.281 1 98.94 89 LEU A C 1
ATOM 709 O O . LEU A 1 89 ? 1.054 7.555 7.281 1 98.94 89 LEU A O 1
ATOM 713 N N . ALA A 1 90 ? -0.923 7.039 8.258 1 98.94 90 ALA A N 1
ATOM 714 C CA . ALA A 1 90 ? -1.676 7.301 7.031 1 98.94 90 ALA A CA 1
ATOM 715 C C . ALA A 1 90 ? -2.934 8.117 7.324 1 98.94 90 ALA A C 1
ATOM 717 O O . ALA A 1 90 ? -3.725 7.758 8.195 1 98.94 90 ALA A O 1
ATOM 718 N N . LEU A 1 91 ? -3.043 9.203 6.648 1 98.94 91 LEU A N 1
ATOM 719 C CA . LEU A 1 91 ? -4.324 9.898 6.605 1 98.94 91 LEU A CA 1
ATOM 720 C C . LEU A 1 91 ? -5.328 9.133 5.754 1 98.94 91 LEU A C 1
ATOM 722 O O . LEU A 1 91 ? -4.949 8.461 4.793 1 98.94 91 LEU A O 1
ATOM 726 N N . ARG A 1 92 ? -6.645 9.195 6.172 1 98.88 92 ARG A N 1
ATOM 727 C CA . ARG A 1 92 ? -7.609 8.82 5.145 1 98.88 92 ARG A CA 1
ATOM 728 C C . ARG A 1 92 ? -7.523 9.766 3.947 1 98.88 92 ARG A C 1
ATOM 730 O O . ARG A 1 92 ? -6.867 10.805 4.016 1 98.88 92 ARG A O 1
ATOM 737 N N . PRO A 1 93 ? -8.148 9.352 2.752 1 98.81 93 PRO A N 1
ATOM 738 C CA . PRO A 1 93 ? -8.164 10.289 1.628 1 98.81 93 PRO A CA 1
ATOM 739 C C . PRO A 1 93 ? -8.867 11.602 1.966 1 98.81 93 PRO A C 1
ATOM 741 O O . PRO A 1 93 ? -9.898 11.594 2.637 1 98.81 93 PRO A O 1
ATOM 744 N N . TYR A 1 94 ? -8.258 12.727 1.559 1 98.81 94 TYR A N 1
ATOM 745 C CA . TYR A 1 94 ? -8.812 14.062 1.719 1 98.81 94 TYR A CA 1
ATOM 746 C C . TYR A 1 94 ? -8.781 14.828 0.402 1 98.81 94 TYR A C 1
ATOM 748 O O . TYR A 1 94 ? -7.875 14.633 -0.413 1 98.81 94 TYR A O 1
ATOM 756 N N . LYS A 1 95 ? -9.828 15.672 0.278 1 98.44 95 LYS A N 1
ATOM 757 C CA . LYS A 1 95 ? -9.648 16.719 -0.724 1 98.44 95 LYS A CA 1
ATOM 758 C C . LYS A 1 95 ? -8.523 17.672 -0.327 1 98.44 95 LYS A C 1
ATOM 760 O O . LYS A 1 95 ? -8.438 18.094 0.828 1 98.44 95 LYS A O 1
ATOM 765 N N . ILE A 1 96 ? -7.691 17.938 -1.328 1 97.75 96 ILE A N 1
ATOM 766 C CA . ILE A 1 96 ? -6.547 18.812 -1.05 1 97.75 96 ILE A CA 1
ATOM 767 C C . ILE A 1 96 ? -7.023 20.109 -0.43 1 97.75 96 ILE A C 1
ATOM 769 O O . ILE A 1 96 ? -6.402 20.625 0.502 1 97.75 96 ILE A O 1
ATOM 773 N N . LYS A 1 97 ? -8.055 20.688 -0.88 1 97.5 97 LYS A N 1
ATOM 774 C CA . LYS A 1 97 ? -8.586 21.938 -0.367 1 97.5 97 LYS A CA 1
ATOM 775 C C . LYS A 1 97 ? -8.898 21.844 1.123 1 97.5 97 LYS A C 1
ATOM 777 O O . LYS A 1 97 ? -8.75 22.812 1.862 1 97.5 97 LYS A O 1
ATOM 782 N N . ASP A 1 98 ? -9.328 20.688 1.602 1 97.38 98 ASP A N 1
ATOM 783 C CA . ASP A 1 98 ? -9.703 20.484 2.996 1 97.38 98 ASP A CA 1
ATOM 784 C C . ASP A 1 98 ? -8.477 20.297 3.879 1 97.38 98 ASP A C 1
ATOM 786 O O . ASP A 1 98 ? -8.578 20.281 5.105 1 97.38 98 ASP A O 1
ATOM 790 N N . LEU A 1 99 ? -7.312 20.188 3.273 1 97.44 99 LEU A N 1
ATOM 791 C CA . LEU A 1 99 ? -6.059 19.984 3.996 1 97.44 99 LEU A CA 1
ATOM 792 C C . LEU A 1 99 ? -5.195 21.25 3.934 1 97.44 99 LEU A C 1
ATOM 794 O O . LEU A 1 99 ? -4.012 21.203 4.277 1 97.44 99 LEU A O 1
ATOM 798 N N . GLU A 1 100 ? -5.758 22.281 3.486 1 97.19 100 GLU A N 1
ATOM 799 C CA . GLU A 1 100 ? -5.008 23.516 3.217 1 97.19 100 GLU A CA 1
ATOM 800 C C . GLU A 1 100 ? -4.207 23.953 4.441 1 97.19 100 GLU A C 1
ATOM 802 O O . GLU A 1 100 ? -3.059 24.375 4.316 1 97.19 100 GLU A O 1
ATOM 807 N N . ASP A 1 101 ? -4.777 23.875 5.625 1 97.44 101 ASP A N 1
ATOM 808 C CA . ASP A 1 101 ? -4.137 24.312 6.855 1 97.44 101 ASP A CA 1
ATOM 809 C C . ASP A 1 101 ? -2.98 23.406 7.238 1 97.44 101 ASP A C 1
ATOM 811 O O . ASP A 1 101 ? -2.127 23.766 8.047 1 97.44 101 ASP A O 1
ATOM 815 N N . PHE A 1 102 ? -2.945 22.219 6.668 1 98.44 102 PHE A N 1
ATOM 816 C CA . PHE A 1 102 ? -1.946 21.234 7.043 1 98.44 102 PHE A CA 1
ATOM 817 C C . PHE A 1 102 ? -0.891 21.094 5.953 1 98.44 102 PHE A C 1
ATOM 819 O O . PHE A 1 102 ? 0.183 20.531 6.195 1 98.44 102 PHE A O 1
ATOM 826 N N . LEU A 1 103 ? -1.218 21.625 4.746 1 98.06 103 LEU A N 1
ATOM 827 C CA . LEU A 1 103 ? -0.363 21.406 3.586 1 98.06 103 LEU A CA 1
ATOM 828 C C . LEU A 1 103 ? 1.031 21.984 3.82 1 98.06 103 LEU A C 1
ATOM 830 O O . LEU A 1 103 ? 2.031 21.359 3.449 1 98.06 103 LEU A O 1
ATOM 834 N N . PRO A 1 104 ? 1.183 23.172 4.465 1 98.12 104 PRO A N 1
ATOM 835 C CA . PRO A 1 104 ? 2.531 23.672 4.738 1 98.12 104 PRO A CA 1
ATOM 836 C C . PRO A 1 104 ? 3.35 22.703 5.605 1 98.12 104 PRO A C 1
ATOM 838 O O . PRO A 1 104 ? 4.551 22.547 5.383 1 98.12 104 PRO A O 1
ATOM 841 N N . PHE A 1 105 ? 2.695 22.125 6.617 1 98.62 105 PHE A N 1
ATOM 842 C CA . PHE A 1 105 ? 3.352 21.156 7.477 1 98.62 105 PHE A CA 1
ATOM 843 C C . PHE A 1 105 ? 3.727 19.906 6.688 1 98.62 105 PHE A C 1
ATOM 845 O O . PHE A 1 105 ? 4.848 19.406 6.801 1 98.62 105 PHE A O 1
ATOM 852 N N . ILE A 1 106 ? 2.797 19.391 5.855 1 98.56 106 ILE A N 1
ATOM 853 C CA . ILE A 1 106 ? 2.984 18.188 5.07 1 98.56 106 ILE A CA 1
ATOM 854 C C . ILE A 1 106 ? 4.129 18.375 4.082 1 98.56 106 ILE A C 1
ATOM 856 O O . ILE A 1 106 ? 4.945 17.484 3.879 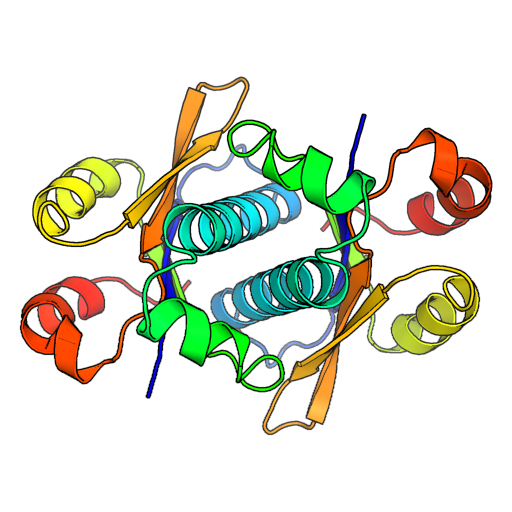1 98.56 106 ILE A O 1
ATOM 860 N N . LYS A 1 107 ? 4.266 19.5 3.547 1 97.31 107 LYS A N 1
ATOM 861 C CA . LYS A 1 107 ? 5.246 19.797 2.508 1 97.31 107 LYS A CA 1
ATOM 862 C C . LYS A 1 107 ? 6.652 19.891 3.088 1 97.31 107 LYS A C 1
ATOM 864 O O . LYS A 1 107 ? 7.633 19.953 2.346 1 97.31 107 LYS A O 1
ATOM 869 N N . ASN A 1 108 ? 6.785 19.875 4.449 1 98 108 ASN A N 1
ATOM 870 C CA . ASN A 1 108 ? 8.102 19.859 5.086 1 98 108 ASN A CA 1
ATOM 871 C C . ASN A 1 108 ? 8.766 18.484 4.949 1 98 108 ASN A C 1
ATOM 873 O O . ASN A 1 108 ? 9.969 18.359 5.195 1 98 108 ASN A O 1
ATOM 877 N N . TYR A 1 109 ? 7.973 17.562 4.605 1 98.38 109 TYR A N 1
ATOM 878 C CA . TYR A 1 109 ? 8.523 16.219 4.453 1 98.38 109 TYR A CA 1
ATOM 879 C C . TYR A 1 109 ? 8.75 15.891 2.982 1 98.38 109 TYR A C 1
ATOM 881 O O . TYR A 1 109 ? 7.953 16.266 2.123 1 98.38 109 TYR A O 1
ATOM 889 N N . LYS A 1 110 ? 9.812 15.188 2.768 1 97.75 110 LYS A N 1
ATOM 890 C CA . LYS A 1 110 ? 10.211 14.867 1.402 1 97.75 110 LYS A CA 1
ATOM 891 C C . LYS A 1 110 ? 9.492 13.625 0.89 1 97.75 110 LYS A C 1
ATOM 893 O O . LYS A 1 110 ? 9.156 12.727 1.669 1 97.75 110 LYS A O 1
ATOM 898 N N . LEU A 1 111 ? 9.297 13.633 -0.42 1 97.31 111 LEU A N 1
ATOM 899 C CA . LEU A 1 111 ? 8.797 12.414 -1.058 1 97.31 111 LEU A CA 1
ATOM 900 C C . LEU A 1 111 ? 9.734 11.242 -0.815 1 97.31 111 LEU A C 1
ATOM 902 O O . LEU A 1 111 ? 10.961 11.422 -0.793 1 97.31 111 LEU A O 1
ATOM 906 N N . PHE A 1 112 ? 9.125 10.133 -0.6 1 96.81 112 PHE A N 1
ATOM 907 C CA . PHE A 1 112 ? 9.945 8.945 -0.353 1 96.81 112 PHE A CA 1
ATOM 908 C C . PHE A 1 112 ? 10.773 8.602 -1.58 1 96.81 112 PHE A C 1
ATOM 910 O O . PHE A 1 112 ? 10.234 8.43 -2.674 1 96.81 112 PHE A O 1
ATOM 917 N N . MET B 1 1 ? -3.875 -18.891 7.797 1 93.69 1 MET B N 1
ATOM 918 C CA . MET B 1 1 ? -3.336 -17.547 7.68 1 93.69 1 MET B CA 1
ATOM 919 C C . MET B 1 1 ? -3.797 -16.891 6.383 1 93.69 1 MET B C 1
ATOM 921 O O . MET B 1 1 ? -3.834 -17.531 5.332 1 93.69 1 MET B O 1
ATOM 925 N N . ILE B 1 2 ? -4.344 -15.688 6.457 1 98.25 2 ILE B N 1
ATOM 926 C CA . ILE B 1 2 ? -4.781 -14.953 5.273 1 98.25 2 ILE B CA 1
ATOM 927 C C . ILE B 1 2 ? -3.691 -13.977 4.844 1 98.25 2 ILE B C 1
ATOM 929 O O . ILE B 1 2 ? -3.139 -13.25 5.672 1 98.25 2 ILE B O 1
ATOM 933 N N . VAL B 1 3 ? -3.393 -14.047 3.5 1 98.56 3 VAL B N 1
ATOM 934 C CA . VAL B 1 3 ? -2.285 -13.258 2.979 1 98.56 3 VAL B CA 1
ATOM 935 C C . VAL B 1 3 ? -2.699 -12.586 1.67 1 98.56 3 VAL B C 1
ATOM 937 O O . VAL B 1 3 ? -3.406 -13.188 0.856 1 98.56 3 VAL B O 1
ATOM 940 N N . GLN B 1 4 ? -2.342 -11.328 1.506 1 98.88 4 GLN B N 1
ATOM 941 C CA . GLN B 1 4 ? -2.418 -10.711 0.186 1 98.88 4 GLN B CA 1
ATOM 942 C C . GLN B 1 4 ? -1.053 -10.703 -0.497 1 98.88 4 GLN B C 1
ATOM 944 O O . GLN B 1 4 ? -0.088 -10.156 0.04 1 98.88 4 GLN B O 1
ATOM 949 N N . TYR B 1 5 ? -0.92 -11.297 -1.69 1 98.94 5 TYR B N 1
ATOM 950 C CA . TYR B 1 5 ? 0.294 -11.289 -2.498 1 98.94 5 TYR B CA 1
ATOM 951 C C . TYR B 1 5 ? 0.25 -10.164 -3.529 1 98.94 5 TYR B C 1
ATOM 953 O O . TYR B 1 5 ? -0.736 -10.023 -4.258 1 98.94 5 TYR B O 1
ATOM 961 N N . ILE B 1 6 ? 1.271 -9.422 -3.605 1 98.94 6 ILE B N 1
ATOM 962 C CA . ILE B 1 6 ? 1.41 -8.297 -4.523 1 98.94 6 ILE B CA 1
ATOM 963 C C . ILE B 1 6 ? 2.695 -8.445 -5.332 1 98.94 6 ILE B C 1
ATOM 965 O O . ILE B 1 6 ? 3.768 -8.68 -4.773 1 98.94 6 ILE B O 1
ATOM 969 N N . PHE B 1 7 ? 2.596 -8.375 -6.625 1 98.94 7 PHE B N 1
ATOM 970 C CA . PHE B 1 7 ? 3.701 -8.453 -7.574 1 98.94 7 PHE B CA 1
ATOM 971 C C . PHE B 1 7 ? 4.031 -7.082 -8.141 1 98.94 7 PHE B C 1
ATOM 973 O O . PHE B 1 7 ? 3.244 -6.508 -8.891 1 98.94 7 PHE B O 1
ATOM 980 N N . LEU B 1 8 ? 5.152 -6.598 -7.797 1 98.88 8 LEU B N 1
ATOM 981 C CA . LEU B 1 8 ? 5.523 -5.215 -8.078 1 98.88 8 LEU B CA 1
ATOM 982 C C . LEU B 1 8 ? 6.734 -5.152 -9 1 98.88 8 LEU B C 1
ATOM 984 O O . LEU B 1 8 ? 7.777 -5.746 -8.711 1 98.88 8 LEU B O 1
ATOM 988 N N . VAL B 1 9 ? 6.516 -4.418 -10.102 1 98.56 9 VAL B N 1
ATOM 989 C CA . VAL B 1 9 ? 7.582 -4.273 -11.086 1 98.56 9 VAL B CA 1
ATOM 990 C C . VAL B 1 9 ? 8.734 -3.471 -10.484 1 98.56 9 VAL B C 1
ATOM 992 O O . VAL B 1 9 ? 8.516 -2.463 -9.805 1 98.56 9 VAL B O 1
ATOM 995 N N . SER B 1 10 ? 9.93 -3.969 -10.719 1 97.06 10 SER B N 1
ATOM 996 C CA . SER B 1 10 ? 11.086 -3.324 -10.102 1 97.06 10 SER B CA 1
ATOM 997 C C . SER B 1 10 ? 12.094 -2.869 -11.156 1 97.06 10 SER B C 1
ATOM 999 O O . SER B 1 10 ? 13.078 -2.203 -10.828 1 97.06 10 SER B O 1
ATOM 1001 N N . ASN B 1 11 ? 11.805 -3.111 -12.383 1 96.25 11 ASN B N 1
ATOM 1002 C CA . ASN B 1 11 ? 12.836 -2.855 -13.383 1 96.25 11 ASN B CA 1
ATOM 1003 C C . ASN B 1 11 ? 12.555 -1.563 -14.148 1 96.25 11 ASN B C 1
ATOM 1005 O O . ASN B 1 11 ? 13.172 -1.307 -15.188 1 96.25 11 ASN B O 1
ATOM 1009 N N . ILE B 1 12 ? 11.68 -0.759 -13.688 1 93.06 12 ILE B N 1
ATOM 1010 C CA . ILE B 1 12 ? 11.438 0.546 -14.297 1 93.06 12 ILE B CA 1
ATOM 1011 C C . ILE B 1 12 ? 12.219 1.619 -13.539 1 93.06 12 ILE B C 1
ATOM 1013 O O . ILE B 1 12 ? 11.828 2.031 -12.445 1 93.06 12 ILE B O 1
ATOM 1017 N N . LYS B 1 13 ? 13.25 2.135 -14.156 1 90.25 13 LYS B N 1
ATOM 1018 C CA . LYS B 1 13 ? 14.211 3.014 -13.484 1 90.25 13 LYS B CA 1
ATOM 1019 C C . LYS B 1 13 ? 13.656 4.43 -13.359 1 90.25 13 LYS B C 1
ATOM 1021 O O . LYS B 1 13 ? 14.109 5.203 -12.516 1 90.25 13 LYS B O 1
ATOM 1026 N N . THR B 1 14 ? 12.727 4.77 -14.172 1 91.75 14 THR B N 1
ATOM 1027 C CA . THR B 1 14 ? 12.219 6.137 -14.219 1 91.75 14 THR B CA 1
ATOM 1028 C C . THR B 1 14 ? 11.227 6.387 -13.086 1 91.75 14 THR B C 1
ATOM 1030 O O . THR B 1 14 ? 10.875 7.531 -12.805 1 91.75 14 THR B O 1
ATOM 1033 N N . ILE B 1 15 ? 10.797 5.328 -12.406 1 94.12 15 ILE B N 1
ATOM 1034 C CA . ILE B 1 15 ? 9.828 5.477 -11.328 1 94.12 15 ILE B CA 1
ATOM 1035 C C . ILE B 1 15 ? 10.555 5.695 -10 1 94.12 15 ILE B C 1
ATOM 1037 O O . ILE B 1 15 ? 11.383 4.871 -9.602 1 94.12 15 ILE B O 1
ATOM 1041 N N . LYS B 1 16 ? 10.211 6.793 -9.367 1 94.94 16 LYS B N 1
ATOM 1042 C CA . LYS B 1 16 ? 10.789 7.09 -8.062 1 94.94 16 LYS B CA 1
ATOM 1043 C C . LYS B 1 16 ? 10.266 6.137 -7 1 94.94 16 LYS B C 1
ATOM 1045 O O . LYS B 1 16 ? 9.164 5.59 -7.133 1 94.94 16 LYS B O 1
ATOM 1050 N N . LYS B 1 17 ? 11.023 5.98 -5.934 1 96.38 17 LYS B N 1
ATOM 1051 C CA . LYS B 1 17 ? 10.719 5.012 -4.883 1 96.38 17 LYS B CA 1
ATOM 1052 C C . LYS B 1 17 ? 9.344 5.27 -4.277 1 96.38 17 LYS B C 1
ATOM 1054 O O . LYS B 1 17 ? 8.547 4.34 -4.113 1 96.38 17 LYS B O 1
ATOM 1059 N N . GLY B 1 18 ? 9.055 6.52 -3.914 1 97.81 18 GLY B N 1
ATOM 1060 C CA . GLY B 1 18 ? 7.754 6.848 -3.359 1 97.81 18 GLY B CA 1
ATOM 1061 C C . GLY B 1 18 ? 6.602 6.48 -4.277 1 97.81 18 GLY B C 1
ATOM 1062 O O . GLY B 1 18 ? 5.574 5.98 -3.822 1 97.81 18 GLY B O 1
ATOM 1063 N N . ALA B 1 19 ? 6.805 6.746 -5.535 1 97.12 19 ALA B N 1
ATOM 1064 C CA . ALA B 1 19 ? 5.785 6.41 -6.527 1 97.12 19 ALA B CA 1
ATOM 1065 C C . ALA B 1 19 ? 5.602 4.898 -6.637 1 97.12 19 ALA B C 1
ATOM 1067 O O . ALA B 1 19 ? 4.48 4.414 -6.801 1 97.12 19 ALA B O 1
ATOM 1068 N N . LEU B 1 20 ? 6.691 4.188 -6.617 1 97.56 20 LEU B N 1
ATOM 1069 C CA . LEU B 1 20 ? 6.629 2.73 -6.668 1 97.56 20 LEU B CA 1
ATOM 1070 C C . LEU B 1 20 ? 5.844 2.18 -5.48 1 97.56 20 LEU B C 1
ATOM 1072 O O . LEU B 1 20 ? 4.996 1.3 -5.648 1 97.56 20 LEU B O 1
ATOM 1076 N N . ILE B 1 21 ? 6.074 2.703 -4.273 1 98.62 21 ILE B N 1
ATOM 1077 C CA . ILE B 1 21 ? 5.344 2.299 -3.078 1 98.62 21 ILE B CA 1
ATOM 1078 C C . ILE B 1 21 ? 3.859 2.625 -3.244 1 98.62 21 ILE B C 1
ATOM 1080 O O . ILE B 1 21 ? 2.996 1.802 -2.928 1 98.62 21 ILE B O 1
ATOM 1084 N N . ALA B 1 22 ? 3.576 3.773 -3.781 1 98.75 22 ALA B N 1
ATOM 1085 C CA . ALA B 1 22 ? 2.191 4.18 -4.004 1 98.75 22 ALA B CA 1
ATOM 1086 C C . ALA B 1 22 ? 1.484 3.215 -4.953 1 98.75 22 ALA B C 1
ATOM 1088 O O . ALA B 1 22 ? 0.307 2.902 -4.766 1 98.75 22 ALA B O 1
ATOM 1089 N N . GLN B 1 23 ? 2.17 2.771 -5.988 1 98.62 23 GLN B N 1
ATOM 1090 C CA . GLN B 1 23 ? 1.575 1.835 -6.934 1 98.62 23 GLN B CA 1
ATOM 1091 C C . GLN B 1 23 ? 1.194 0.525 -6.25 1 98.62 23 GLN B C 1
ATOM 1093 O O . GLN B 1 23 ? 0.13 -0.036 -6.516 1 98.62 23 GLN B O 1
ATOM 1098 N N . ALA B 1 24 ? 2.037 0.055 -5.34 1 98.88 24 ALA B N 1
ATOM 1099 C CA . ALA B 1 24 ? 1.702 -1.132 -4.555 1 98.88 24 ALA B CA 1
ATOM 1100 C C . ALA B 1 24 ? 0.473 -0.885 -3.686 1 98.88 24 ALA B C 1
ATOM 1102 O O . ALA B 1 24 ? -0.417 -1.734 -3.604 1 98.88 24 ALA B O 1
ATOM 1103 N N . CYS B 1 25 ? 0.427 0.266 -3.025 1 98.94 25 CYS B N 1
ATOM 1104 C CA . CYS B 1 25 ? -0.737 0.624 -2.223 1 98.94 25 CYS B CA 1
ATOM 1105 C C . CYS B 1 25 ? -2.004 0.632 -3.07 1 98.94 25 CYS B C 1
ATOM 1107 O O . CYS B 1 25 ? -3.029 0.083 -2.666 1 98.94 25 CYS B O 1
ATOM 1109 N N . HIS B 1 26 ? -1.889 1.248 -4.258 1 98.88 26 HIS B N 1
ATOM 1110 C CA . HIS B 1 26 ? -3.041 1.34 -5.148 1 98.88 26 HIS B CA 1
ATOM 1111 C C . HIS B 1 26 ? -3.531 -0.044 -5.559 1 98.88 26 HIS B C 1
ATOM 1113 O O . HIS B 1 26 ? -4.73 -0.322 -5.508 1 98.88 26 HIS B O 1
ATOM 1119 N N . ALA B 1 27 ? -2.627 -0.877 -5.957 1 98.88 27 ALA B N 1
ATOM 1120 C CA . ALA B 1 27 ? -3.012 -2.225 -6.371 1 98.88 27 ALA B CA 1
ATOM 1121 C C . ALA B 1 27 ? -3.639 -2.996 -5.215 1 98.88 27 ALA B C 1
ATOM 1123 O O . ALA B 1 27 ? -4.645 -3.686 -5.391 1 98.88 27 ALA B O 1
ATOM 1124 N N . ALA B 1 28 ? -3.033 -2.893 -4.035 1 98.88 28 ALA B N 1
ATOM 1125 C CA . ALA B 1 28 ? -3.564 -3.561 -2.852 1 98.88 28 ALA B CA 1
ATOM 1126 C C . ALA B 1 28 ? -4.988 -3.102 -2.555 1 98.88 28 ALA B C 1
ATOM 1128 O O . ALA B 1 28 ? -5.895 -3.926 -2.391 1 98.88 28 ALA B O 1
ATOM 1129 N N . ILE B 1 29 ? -5.18 -1.812 -2.518 1 98.88 29 ILE B N 1
ATOM 1130 C CA . ILE B 1 29 ? -6.473 -1.215 -2.201 1 98.88 29 ILE B CA 1
ATOM 1131 C C . ILE B 1 29 ? -7.492 -1.596 -3.271 1 98.88 29 ILE B C 1
ATOM 1133 O O . ILE B 1 29 ? -8.633 -1.951 -2.957 1 98.88 29 ILE B O 1
ATOM 1137 N N . LYS B 1 30 ? -7.043 -1.518 -4.566 1 98.81 30 LYS B N 1
ATOM 1138 C CA . LYS B 1 30 ? -7.922 -1.883 -5.672 1 98.81 30 LYS B CA 1
ATOM 1139 C C . LYS B 1 30 ? -8.406 -3.322 -5.535 1 98.81 30 LYS B C 1
ATOM 1141 O O . LYS B 1 30 ? -9.602 -3.598 -5.684 1 98.81 30 LYS B O 1
ATOM 1146 N N . ALA B 1 31 ? -7.531 -4.25 -5.238 1 98.88 31 ALA B N 1
ATOM 1147 C CA . ALA B 1 31 ? -7.902 -5.656 -5.078 1 98.88 31 ALA B CA 1
ATOM 1148 C C . ALA B 1 31 ? -8.898 -5.832 -3.936 1 98.88 31 ALA B C 1
ATOM 1150 O O . ALA B 1 31 ? -9.906 -6.523 -4.086 1 98.88 31 ALA B O 1
ATOM 1151 N N . ILE B 1 32 ? -8.641 -5.172 -2.84 1 98.75 32 ILE B N 1
ATOM 1152 C CA . ILE B 1 32 ? -9.484 -5.289 -1.652 1 98.75 32 ILE B CA 1
ATOM 1153 C C . ILE B 1 32 ? -10.867 -4.703 -1.938 1 98.75 32 ILE B C 1
ATOM 1155 O O . ILE B 1 32 ? -11.883 -5.309 -1.603 1 98.75 32 ILE B O 1
ATOM 1159 N N . HIS B 1 33 ? -10.875 -3.541 -2.578 1 98.56 33 HIS B N 1
ATOM 1160 C CA . HIS B 1 33 ? -12.141 -2.893 -2.887 1 98.56 33 HIS B CA 1
ATOM 1161 C C . HIS B 1 33 ? -12.945 -3.705 -3.898 1 98.56 33 HIS B C 1
ATOM 1163 O O . HIS B 1 33 ? -14.148 -3.912 -3.721 1 98.56 33 HIS B O 1
ATOM 1169 N N . THR B 1 34 ? -12.32 -4.168 -4.934 1 98.56 34 THR B N 1
ATOM 1170 C CA . THR B 1 34 ? -12.969 -4.91 -6.008 1 98.56 34 THR B CA 1
ATOM 1171 C C . THR B 1 34 ? -13.586 -6.203 -5.48 1 98.56 34 THR B C 1
ATOM 1173 O O . THR B 1 34 ? -14.68 -6.594 -5.891 1 98.56 34 THR B O 1
ATOM 1176 N N . TYR B 1 35 ? -12.93 -6.828 -4.562 1 98.62 35 TYR B N 1
ATOM 1177 C CA . TYR B 1 35 ? -13.367 -8.133 -4.078 1 98.62 35 TYR B CA 1
ATOM 1178 C C . TYR B 1 35 ? -13.773 -8.055 -2.609 1 98.62 35 TYR B C 1
ATOM 1180 O O . TYR B 1 35 ? -13.531 -8.992 -1.846 1 98.62 35 TYR B O 1
ATOM 1188 N N . LYS B 1 36 ? -14.297 -6.945 -2.244 1 97.62 36 LYS B N 1
ATOM 1189 C CA . LYS B 1 36 ? -14.617 -6.645 -0.853 1 97.62 36 LYS B CA 1
ATOM 1190 C C . LYS B 1 36 ? -15.672 -7.609 -0.315 1 97.62 36 LYS B C 1
ATOM 1192 O O . LYS B 1 36 ? -15.812 -7.773 0.899 1 97.62 36 LYS B O 1
ATOM 1197 N N . ASP B 1 37 ? -16.406 -8.305 -1.18 1 98.06 37 ASP B N 1
ATOM 1198 C CA . ASP B 1 37 ? -17.484 -9.172 -0.738 1 98.06 37 ASP B CA 1
ATOM 1199 C C . ASP B 1 37 ? -17 -10.602 -0.515 1 98.06 37 ASP B C 1
ATOM 1201 O O . ASP B 1 37 ? -17.719 -11.438 0.015 1 98.06 37 ASP B O 1
ATOM 1205 N N . SER B 1 38 ? -15.727 -10.859 -0.919 1 98.25 38 SER B N 1
ATOM 1206 C CA . SER B 1 38 ? -15.133 -12.164 -0.613 1 98.25 38 SER B CA 1
ATOM 1207 C C . SER B 1 38 ? -14.953 -12.344 0.889 1 98.25 38 SER B C 1
ATOM 1209 O O . SER B 1 38 ? -14.562 -11.414 1.592 1 98.25 38 SER B O 1
ATOM 1211 N N . GLU B 1 39 ? -15.266 -13.562 1.413 1 98.25 39 GLU B N 1
ATOM 1212 C CA . GLU B 1 39 ? -15.141 -13.852 2.838 1 98.25 39 GLU B CA 1
ATOM 1213 C C . GLU B 1 39 ? -13.695 -13.672 3.312 1 98.25 39 GLU B C 1
ATOM 1215 O O . GLU B 1 39 ? -13.461 -13.164 4.41 1 98.25 39 GLU B O 1
ATOM 1220 N N . ASP B 1 40 ? -12.758 -14.094 2.496 1 98.56 40 ASP B N 1
ATOM 1221 C CA . ASP B 1 40 ? -11.352 -13.945 2.848 1 98.56 40 ASP B CA 1
ATOM 1222 C C . ASP B 1 40 ? -10.969 -12.477 2.969 1 98.56 40 ASP B C 1
ATOM 1224 O O . ASP B 1 40 ? -10.219 -12.094 3.875 1 98.56 40 ASP B O 1
ATOM 1228 N N . THR B 1 41 ? -11.461 -11.68 1.996 1 98.69 41 THR B N 1
ATOM 1229 C CA . THR B 1 41 ? -11.18 -10.25 2.043 1 98.69 41 THR B CA 1
ATOM 1230 C C . THR B 1 41 ? -11.773 -9.617 3.299 1 98.69 41 THR B C 1
ATOM 1232 O O . THR B 1 41 ? -11.117 -8.82 3.973 1 98.69 41 THR B O 1
ATOM 1235 N N . LYS B 1 42 ? -12.992 -10.008 3.635 1 98.38 42 LYS B N 1
ATOM 1236 C CA . LYS B 1 42 ? -13.617 -9.516 4.855 1 98.38 42 LYS B CA 1
ATOM 1237 C C . LYS B 1 42 ? -12.812 -9.906 6.09 1 98.38 42 LYS B C 1
ATOM 1239 O O . LYS B 1 42 ? -12.586 -9.086 6.98 1 98.38 42 LYS B O 1
ATOM 1244 N N . GLU B 1 43 ? -12.469 -11.156 6.125 1 98.31 43 GLU B N 1
ATOM 1245 C CA . GLU B 1 43 ? -11.664 -11.633 7.25 1 98.31 43 GLU B CA 1
ATOM 1246 C C . GLU B 1 43 ? -10.344 -10.875 7.348 1 98.31 43 GLU B C 1
ATOM 1248 O O . GLU B 1 43 ? -9.914 -10.508 8.445 1 98.31 43 GLU B O 1
ATOM 1253 N N . TYR B 1 44 ? -9.711 -10.664 6.238 1 98.69 44 TYR B N 1
ATOM 1254 C CA . TYR B 1 44 ? -8.461 -9.906 6.16 1 98.69 44 TYR B CA 1
ATOM 1255 C C . TYR B 1 44 ? -8.625 -8.531 6.785 1 98.69 44 TYR B C 1
ATOM 1257 O O . TYR B 1 44 ? -7.777 -8.086 7.559 1 98.69 44 TYR B O 1
ATOM 1265 N N . LEU B 1 45 ? -9.758 -7.844 6.473 1 98.12 45 LEU B N 1
ATOM 1266 C CA . LEU B 1 45 ? -10.023 -6.504 6.973 1 98.12 45 LEU B CA 1
ATOM 1267 C C . LEU B 1 45 ? -10.422 -6.539 8.445 1 98.12 45 LEU B C 1
ATOM 1269 O O . LEU B 1 45 ? -10.203 -5.57 9.18 1 98.12 45 LEU B O 1
ATOM 1273 N N . ASN B 1 46 ? -10.938 -7.688 8.898 1 97 46 ASN B N 1
ATOM 1274 C CA . ASN B 1 46 ? -11.258 -7.859 10.312 1 97 46 ASN B CA 1
ATOM 1275 C C . ASN B 1 46 ? -10 -8.016 11.156 1 97 46 ASN B C 1
ATOM 1277 O O . ASN B 1 46 ? -10.047 -7.836 12.375 1 97 46 ASN B O 1
ATOM 1281 N N . LEU B 1 47 ? -8.883 -8.398 10.516 1 95.81 47 LEU B N 1
ATOM 1282 C CA . LEU B 1 47 ? -7.57 -8.469 11.141 1 95.81 47 LEU B CA 1
ATOM 1283 C C . LEU B 1 47 ? -6.773 -7.195 10.891 1 95.81 47 LEU B C 1
ATOM 1285 O O . LEU B 1 47 ? -5.586 -7.25 10.562 1 95.81 47 LEU B O 1
ATOM 1289 N N . ILE B 1 48 ? -7.445 -6.086 11.055 1 96.25 48 ILE B N 1
ATOM 1290 C CA . ILE B 1 48 ? -7 -4.781 10.586 1 96.25 48 ILE B CA 1
ATOM 1291 C C . ILE B 1 48 ? -5.688 -4.402 11.266 1 96.25 48 ILE B C 1
ATOM 1293 O O . ILE B 1 48 ? -4.902 -3.617 10.727 1 96.25 48 ILE B O 1
ATOM 1297 N N . TYR B 1 49 ? -5.27 -4.969 12.398 1 95 49 TYR B N 1
ATOM 1298 C CA . TYR B 1 49 ? -4.047 -4.641 13.125 1 95 49 TYR B CA 1
ATOM 1299 C C . TYR B 1 49 ? -2.953 -5.66 12.836 1 95 49 TYR B C 1
ATOM 1301 O O . TYR B 1 49 ? -1.807 -5.484 13.25 1 95 49 TYR B O 1
ATOM 1309 N N . SER B 1 50 ? -3.328 -6.777 12.094 1 96.06 50 SER B N 1
ATOM 1310 C CA . SER B 1 50 ? -2.381 -7.867 11.891 1 96.06 50 SER B CA 1
ATOM 1311 C C . SER B 1 50 ? -2.467 -8.414 10.469 1 96.06 50 SER B C 1
ATOM 1313 O O . SER B 1 50 ? -2.271 -9.617 10.25 1 96.06 50 SER B O 1
ATOM 1315 N N . MET B 1 51 ? -2.869 -7.531 9.539 1 97.88 51 MET B N 1
ATOM 1316 C CA . MET B 1 51 ? -2.893 -7.934 8.141 1 97.88 51 MET B CA 1
ATOM 1317 C C . MET B 1 51 ? -1.521 -8.43 7.691 1 97.88 51 MET B C 1
ATOM 1319 O O . MET B 1 51 ? -0.494 -7.914 8.141 1 97.88 51 MET B O 1
ATOM 1323 N N . THR B 1 52 ? -1.453 -9.445 6.816 1 97.94 52 THR B N 1
ATOM 1324 C CA . THR B 1 52 ? -0.218 -9.969 6.242 1 97.94 52 THR B CA 1
ATOM 1325 C C . THR B 1 52 ? -0.2 -9.766 4.727 1 97.94 52 THR B C 1
ATOM 1327 O O . THR B 1 52 ? -1.139 -10.156 4.031 1 97.94 52 THR B O 1
ATOM 1330 N N . THR B 1 53 ? 0.774 -9.062 4.23 1 98.62 53 THR B N 1
ATOM 1331 C CA . THR B 1 53 ? 0.985 -8.812 2.811 1 98.62 53 THR B CA 1
ATOM 1332 C C . THR B 1 53 ? 2.404 -9.195 2.398 1 98.62 53 THR B C 1
ATOM 1334 O O . THR B 1 53 ? 3.361 -8.922 3.125 1 98.62 53 THR B O 1
ATOM 1337 N N . VAL B 1 54 ? 2.547 -9.82 1.243 1 98.75 54 VAL B N 1
ATOM 1338 C CA . VAL B 1 54 ? 3.846 -10.188 0.684 1 98.75 54 VAL B CA 1
ATOM 1339 C C . VAL B 1 54 ? 4.07 -9.438 -0.629 1 98.75 54 VAL B C 1
ATOM 1341 O O . VAL B 1 54 ? 3.252 -9.531 -1.549 1 98.75 54 VAL B O 1
ATOM 1344 N N . ILE B 1 55 ? 5.133 -8.688 -0.67 1 98.88 55 ILE B N 1
ATOM 1345 C CA . ILE B 1 55 ? 5.5 -7.953 -1.875 1 98.88 55 ILE B CA 1
ATOM 1346 C C . ILE B 1 55 ? 6.582 -8.719 -2.637 1 98.88 55 ILE B C 1
ATOM 1348 O O . ILE B 1 55 ? 7.684 -8.922 -2.123 1 98.88 55 ILE B O 1
ATOM 1352 N N . LEU B 1 56 ? 6.285 -9.133 -3.824 1 98.88 56 LEU B N 1
ATOM 1353 C CA . LEU B 1 56 ? 7.223 -9.883 -4.652 1 98.88 56 LEU B CA 1
ATOM 1354 C C . LEU B 1 56 ? 7.734 -9.023 -5.809 1 98.88 56 LEU B C 1
ATOM 1356 O O . LEU B 1 56 ? 6.973 -8.266 -6.406 1 98.88 56 LEU B O 1
ATOM 1360 N N . LYS B 1 57 ? 9.008 -9.133 -6.082 1 98.62 57 LYS B N 1
ATOM 1361 C CA . LYS B 1 57 ? 9.672 -8.391 -7.148 1 98.62 57 LYS B CA 1
ATOM 1362 C C . LYS B 1 57 ? 9.492 -9.086 -8.5 1 98.62 57 LYS B C 1
ATOM 1364 O O . LYS B 1 57 ? 9.781 -10.273 -8.633 1 98.62 57 LYS B O 1
ATOM 1369 N N . ILE B 1 58 ? 9.031 -8.328 -9.484 1 98.75 58 ILE B N 1
ATOM 1370 C CA . ILE B 1 58 ? 8.883 -8.883 -10.82 1 98.75 58 ILE B CA 1
ATOM 1371 C C . ILE B 1 58 ? 9.414 -7.898 -11.852 1 98.75 58 ILE B C 1
ATOM 1373 O O . ILE B 1 58 ? 9.727 -6.754 -11.523 1 98.75 58 ILE B O 1
ATOM 1377 N N . SER B 1 59 ? 9.617 -8.383 -13.117 1 97.88 59 SER B N 1
ATOM 1378 C CA . SER B 1 59 ? 9.914 -7.523 -14.258 1 97.88 59 SER B CA 1
ATOM 1379 C C . SER B 1 59 ? 8.672 -7.289 -15.109 1 97.88 59 SER B C 1
ATOM 1381 O O . SER B 1 59 ? 7.66 -7.965 -14.938 1 97.88 59 SER B O 1
ATOM 1383 N N . THR B 1 60 ? 8.781 -6.297 -15.977 1 97.31 60 THR B N 1
ATOM 1384 C CA . THR B 1 60 ? 7.672 -6.016 -16.875 1 97.31 60 THR B CA 1
ATOM 1385 C C . THR B 1 60 ? 7.344 -7.234 -17.734 1 97.31 60 THR B C 1
ATOM 1387 O O . THR B 1 60 ? 6.184 -7.461 -18.094 1 97.31 60 THR B O 1
ATOM 1390 N N . GLU B 1 61 ? 8.297 -8.078 -18.016 1 97.25 61 GLU B N 1
ATOM 1391 C CA . GLU B 1 61 ? 8.117 -9.266 -18.844 1 97.25 61 GLU B CA 1
ATOM 1392 C C . GLU B 1 61 ? 7.324 -10.344 -18.109 1 97.25 61 GLU B C 1
ATOM 1394 O O . GLU B 1 61 ? 6.762 -11.242 -18.734 1 97.25 61 GLU B O 1
ATOM 1399 N N . ASP B 1 62 ? 7.262 -10.281 -16.781 1 98.5 62 ASP B N 1
ATOM 1400 C CA . ASP B 1 62 ? 6.598 -11.297 -15.977 1 98.5 62 ASP B CA 1
ATOM 1401 C C . ASP B 1 62 ? 5.09 -11.07 -15.945 1 98.5 62 ASP B C 1
ATOM 1403 O O . ASP B 1 62 ? 4.328 -11.969 -15.578 1 98.5 62 ASP B O 1
ATOM 1407 N N . ILE B 1 63 ? 4.664 -9.938 -16.266 1 98.62 63 ILE B N 1
ATOM 1408 C CA . ILE B 1 63 ? 3.285 -9.516 -16.062 1 98.62 63 ILE B CA 1
ATOM 1409 C C . ILE B 1 63 ? 2.338 -10.445 -16.812 1 98.62 63 ILE B C 1
ATOM 1411 O O . ILE B 1 63 ? 1.37 -10.953 -16.234 1 98.62 63 ILE B O 1
ATOM 1415 N N . LYS B 1 64 ? 2.676 -10.648 -18.078 1 98.12 64 LYS B N 1
ATOM 1416 C CA . LYS B 1 64 ? 1.803 -11.492 -18.875 1 98.12 64 LYS B CA 1
ATOM 1417 C C . LYS B 1 64 ? 1.763 -12.914 -18.344 1 98.12 64 LYS B C 1
ATOM 1419 O O . LYS B 1 64 ? 0.694 -13.523 -18.266 1 98.12 64 LYS B O 1
ATOM 1424 N N . ILE B 1 65 ? 2.914 -13.438 -18 1 98.44 65 ILE B N 1
ATOM 1425 C CA . ILE B 1 65 ? 3.035 -14.789 -17.484 1 98.44 65 ILE B CA 1
ATOM 1426 C C . ILE B 1 65 ? 2.223 -14.93 -16.188 1 98.44 65 ILE B C 1
ATOM 1428 O O . ILE B 1 65 ? 1.454 -15.883 -16.031 1 98.44 65 ILE B O 1
ATOM 1432 N N . ILE B 1 66 ? 2.295 -14 -15.32 1 98.75 66 ILE B N 1
ATOM 1433 C CA . ILE B 1 66 ? 1.603 -14.016 -14.031 1 98.75 66 ILE B CA 1
ATOM 1434 C C . ILE B 1 66 ? 0.097 -13.883 -14.258 1 98.75 66 ILE B C 1
ATOM 1436 O O . ILE B 1 66 ? -0.693 -14.617 -13.656 1 98.75 66 ILE B O 1
ATOM 1440 N N . SER B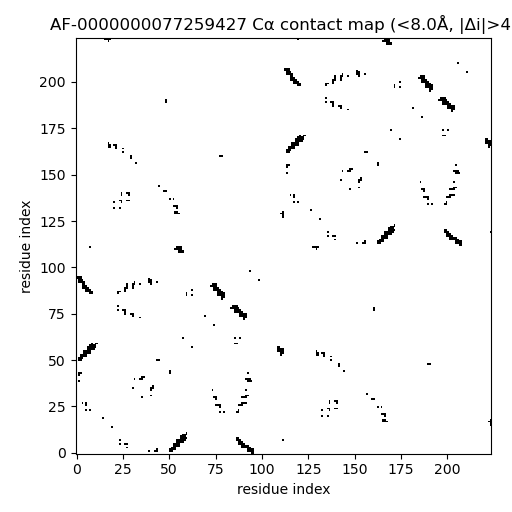 1 67 ? -0.264 -12.992 -15.109 1 98.38 67 SER B N 1
ATOM 1441 C CA . SER B 1 67 ? -1.678 -12.789 -15.406 1 98.38 67 SER B CA 1
ATOM 1442 C C . SER B 1 67 ? -2.316 -14.07 -15.938 1 98.38 67 SER B C 1
ATOM 1444 O O . SER B 1 67 ? -3.445 -14.406 -15.57 1 98.38 67 SER B O 1
ATOM 1446 N N . GLU B 1 68 ? -1.611 -14.719 -16.781 1 98.38 68 GLU B N 1
ATOM 1447 C CA . GLU B 1 68 ? -2.117 -15.969 -17.344 1 98.38 68 GLU B CA 1
ATOM 1448 C C . GLU B 1 68 ? -2.219 -17.062 -16.281 1 98.38 68 GLU B C 1
ATOM 1450 O O . GLU B 1 68 ? -3.199 -17.797 -16.234 1 98.38 68 GLU B O 1
ATOM 1455 N N . LYS B 1 69 ? -1.188 -17.141 -15.445 1 98.12 69 LYS B N 1
ATOM 1456 C CA . LYS B 1 69 ? -1.176 -18.141 -14.375 1 98.12 69 LYS B CA 1
ATOM 1457 C C . LYS B 1 69 ? -2.328 -17.922 -13.406 1 98.12 69 LYS B C 1
ATOM 1459 O O . LYS B 1 69 ? -2.908 -18.875 -12.891 1 98.12 69 LYS B O 1
ATOM 1464 N N . PHE B 1 70 ? -2.725 -16.609 -13.141 1 98.06 70 PHE B N 1
ATOM 1465 C CA . PHE B 1 70 ? -3.721 -16.25 -12.141 1 98.06 70 PHE B CA 1
ATOM 1466 C C . PHE B 1 70 ? -5.098 -16.094 -12.773 1 98.06 70 PHE B C 1
ATOM 1468 O O . PHE B 1 70 ? -6 -15.516 -12.164 1 98.06 70 PHE B O 1
ATOM 1475 N N . SER B 1 71 ? -5.262 -16.625 -13.992 1 96.94 71 SER B N 1
ATOM 1476 C CA . SER B 1 71 ? -6.5 -16.422 -14.742 1 96.94 71 SER B CA 1
ATOM 1477 C C . SER B 1 71 ? -7.695 -17.016 -14 1 96.94 71 SER B C 1
ATOM 1479 O O . SER B 1 71 ? -8.828 -16.578 -14.203 1 96.94 71 SER B O 1
ATOM 1481 N N . SER B 1 72 ? -7.52 -17.906 -13.055 1 97.56 72 SER B N 1
ATOM 1482 C CA . SER B 1 72 ? -8.617 -18.531 -12.312 1 97.56 72 SER B CA 1
ATOM 1483 C C . SER B 1 72 ? -8.773 -17.891 -10.938 1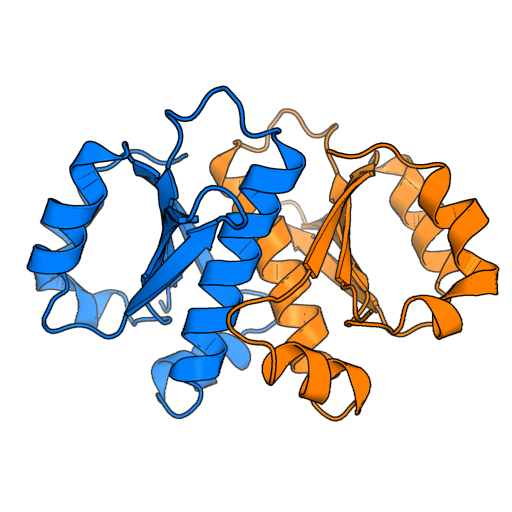 97.56 72 SER B C 1
ATOM 1485 O O . SER B 1 72 ? -9.656 -18.281 -10.164 1 97.56 72 SER B O 1
ATOM 1487 N N . LEU B 1 73 ? -7.902 -17.016 -10.57 1 98.44 73 LEU B N 1
ATOM 1488 C CA . LEU B 1 73 ? -7.93 -16.328 -9.281 1 98.44 73 LEU B CA 1
ATOM 1489 C C . LEU B 1 73 ? -8.438 -14.891 -9.438 1 98.44 73 LEU B C 1
ATOM 1491 O O . LEU B 1 73 ? -8.547 -14.391 -10.555 1 98.44 73 LEU B O 1
ATOM 1495 N N . ASP B 1 74 ? -8.867 -14.328 -8.32 1 98.69 74 ASP B N 1
ATOM 1496 C CA . ASP B 1 74 ? -9.211 -12.906 -8.273 1 98.69 74 ASP B CA 1
ATOM 1497 C C . ASP B 1 74 ? -7.961 -12.047 -8.125 1 98.69 74 ASP B C 1
ATOM 1499 O O . ASP B 1 74 ? -7.27 -12.109 -7.113 1 98.69 74 ASP B O 1
ATOM 1503 N N . PHE B 1 75 ? -7.656 -11.25 -9.109 1 98.81 75 PHE B N 1
ATOM 1504 C CA . PHE B 1 75 ? -6.539 -10.32 -9.023 1 98.81 75 PHE B CA 1
ATOM 1505 C C . PHE B 1 75 ? -6.824 -9.055 -9.82 1 98.81 75 PHE B C 1
ATOM 1507 O O . PHE B 1 75 ? -7.762 -9.016 -10.617 1 98.81 75 PHE B O 1
ATOM 1514 N N . VAL B 1 76 ? -6.043 -7.996 -9.539 1 98.81 76 VAL B N 1
ATOM 1515 C CA . VAL B 1 76 ? -6.148 -6.742 -10.273 1 98.81 76 VAL B CA 1
ATOM 1516 C C . VAL B 1 76 ? -4.773 -6.328 -10.789 1 98.81 76 VAL B C 1
ATOM 1518 O O . VAL B 1 76 ? -3.75 -6.828 -10.32 1 98.81 76 VAL B O 1
ATOM 1521 N N . GLU B 1 77 ? -4.824 -5.473 -11.758 1 98.5 77 GLU B N 1
ATOM 1522 C CA . GLU B 1 77 ? -3.639 -4.789 -12.266 1 98.5 77 GLU B CA 1
ATOM 1523 C C . GLU B 1 77 ? -3.689 -3.295 -11.953 1 98.5 77 GLU B C 1
ATOM 1525 O O . GLU B 1 77 ? -4.762 -2.689 -11.961 1 98.5 77 GLU B O 1
ATOM 1530 N N . TRP B 1 78 ? -2.57 -2.766 -11.633 1 98.69 78 TRP B N 1
ATOM 1531 C CA . TRP B 1 78 ? -2.447 -1.312 -11.57 1 98.69 78 TRP B CA 1
ATOM 1532 C C . TRP B 1 78 ? -1.661 -0.776 -12.758 1 98.69 78 TRP B C 1
ATOM 1534 O O . TRP B 1 78 ? -0.536 -1.211 -13.016 1 98.69 78 TRP B O 1
ATOM 1544 N N . VAL B 1 79 ? -2.283 0.149 -13.445 1 98 79 VAL B N 1
ATOM 1545 C CA . VAL B 1 79 ? -1.683 0.759 -14.625 1 98 79 VAL B CA 1
ATOM 1546 C C . VAL B 1 79 ? -1.25 2.188 -14.305 1 98 79 VAL B C 1
ATOM 1548 O O . VAL B 1 79 ? -2.084 3.043 -14 1 98 79 VAL B O 1
ATOM 1551 N N . GLU B 1 80 ? 0.105 2.371 -14.391 1 94.56 80 GLU B N 1
ATOM 1552 C CA . GLU B 1 80 ? 0.678 3.686 -14.117 1 94.56 80 GLU B CA 1
ATOM 1553 C C . GLU B 1 80 ? 0.333 4.684 -15.219 1 94.56 80 GLU B C 1
ATOM 1555 O O . GLU B 1 80 ? 0.475 4.379 -16.406 1 94.56 80 GLU B O 1
ATOM 1560 N N . GLN B 1 81 ? -0.261 5.77 -14.766 1 93.12 81 GLN B N 1
ATOM 1561 C CA . GLN B 1 81 ? -0.537 6.883 -15.664 1 93.12 81 GLN B CA 1
ATOM 1562 C C . GLN B 1 81 ? 0.493 7.996 -15.5 1 93.12 81 GLN B C 1
ATOM 1564 O O . GLN B 1 81 ? 1.068 8.164 -14.422 1 93.12 81 GLN B O 1
ATOM 1569 N N . PRO B 1 82 ? 0.879 8.727 -16.484 1 91.44 82 PRO B N 1
ATOM 1570 C CA . PRO B 1 82 ? 0.31 8.719 -17.828 1 91.44 82 PRO B CA 1
ATOM 1571 C C . PRO B 1 82 ? 0.987 7.703 -18.75 1 91.44 82 PRO B C 1
ATOM 1573 O O . PRO B 1 82 ? 0.557 7.516 -19.891 1 91.44 82 PRO B O 1
ATOM 1576 N N . GLU B 1 83 ? 2.037 6.996 -18.344 1 91.69 83 GLU B N 1
ATOM 1577 C CA . GLU B 1 83 ? 2.822 6.078 -19.156 1 91.69 83 GLU B CA 1
ATOM 1578 C C . GLU B 1 83 ? 1.982 4.891 -19.625 1 91.69 83 GLU B C 1
ATOM 1580 O O . GLU B 1 83 ? 2.354 4.191 -20.562 1 91.69 83 GLU B O 1
ATOM 1585 N N . ASN B 1 84 ? 0.846 4.66 -19 1 94.25 84 ASN B N 1
ATOM 1586 C CA . ASN B 1 84 ? -0.057 3.562 -19.328 1 94.25 84 ASN B CA 1
ATOM 1587 C C . ASN B 1 84 ? 0.654 2.213 -19.266 1 94.25 84 ASN B C 1
ATOM 1589 O O . ASN B 1 84 ? 0.526 1.392 -20.172 1 94.25 84 ASN B O 1
ATOM 1593 N N . LEU B 1 85 ? 1.418 2.033 -18.25 1 94.81 85 LEU B N 1
ATOM 1594 C CA . LEU B 1 85 ? 2.184 0.814 -18 1 94.81 85 LEU B CA 1
ATOM 1595 C C . LEU B 1 85 ? 1.685 0.092 -16.766 1 94.81 85 LEU B C 1
ATOM 1597 O O . LEU B 1 85 ? 1.513 0.71 -15.703 1 94.81 85 LEU B O 1
ATOM 1601 N N . THR B 1 86 ? 1.454 -1.288 -16.984 1 97.94 86 THR B N 1
ATOM 1602 C CA . THR B 1 86 ? 1.172 -2.09 -15.805 1 97.94 86 THR B CA 1
ATOM 1603 C C . THR B 1 86 ? 2.412 -2.203 -14.922 1 97.94 86 THR B C 1
ATOM 1605 O O . THR B 1 86 ? 3.477 -2.613 -15.383 1 97.94 86 THR B O 1
ATOM 1608 N N . THR B 1 87 ? 2.277 -1.815 -13.648 1 98.06 87 THR B N 1
ATOM 1609 C CA . THR B 1 87 ? 3.449 -1.793 -12.789 1 98.06 87 THR B CA 1
ATOM 1610 C C . THR B 1 87 ? 3.25 -2.711 -11.586 1 98.06 87 THR B C 1
ATOM 1612 O O . THR B 1 87 ? 4.191 -2.971 -10.828 1 98.06 87 THR B O 1
ATOM 1615 N N . CYS B 1 88 ? 1.99 -3.133 -11.422 1 98.75 88 CYS B N 1
ATOM 1616 C CA . CYS B 1 88 ? 1.717 -3.924 -10.227 1 98.75 88 CYS B CA 1
ATOM 1617 C C . CYS B 1 88 ? 0.521 -4.844 -10.445 1 98.75 88 CYS B C 1
ATOM 1619 O O . CYS B 1 88 ? -0.449 -4.465 -11.102 1 98.75 88 CYS B O 1
ATOM 1621 N N . LEU B 1 89 ? 0.595 -6.059 -10.023 1 98.94 89 LEU B N 1
ATOM 1622 C CA . LEU B 1 89 ? -0.509 -7.004 -9.906 1 98.94 89 LEU B CA 1
ATOM 1623 C C . LEU B 1 89 ? -0.758 -7.375 -8.453 1 98.94 89 LEU B C 1
ATOM 1625 O O . LEU B 1 89 ? 0.189 -7.586 -7.688 1 98.94 89 LEU B O 1
ATOM 1629 N N . ALA B 1 90 ? -2.037 -7.422 -8.039 1 98.94 90 ALA B N 1
ATOM 1630 C CA . ALA B 1 90 ? -2.357 -7.777 -6.664 1 98.94 90 ALA B CA 1
ATOM 1631 C C . ALA B 1 90 ? -3.488 -8.797 -6.609 1 98.94 90 ALA B C 1
ATOM 1633 O O . ALA B 1 90 ? -4.543 -8.602 -7.219 1 98.94 90 ALA B O 1
ATOM 1634 N N . LEU B 1 91 ? -3.221 -9.867 -5.949 1 98.94 91 LEU B N 1
ATOM 1635 C CA . LEU B 1 91 ? -4.301 -10.766 -5.562 1 98.94 91 LEU B CA 1
ATOM 1636 C C . LEU B 1 91 ? -5.137 -10.164 -4.441 1 98.94 91 LEU B C 1
ATOM 1638 O O . LEU B 1 91 ? -4.617 -9.422 -3.605 1 98.94 91 LEU B O 1
ATOM 1642 N N . ARG B 1 92 ? -6.484 -10.469 -4.48 1 98.88 92 ARG B N 1
ATOM 1643 C CA . ARG B 1 92 ? -7.172 -10.242 -3.211 1 98.88 92 ARG B CA 1
ATOM 1644 C C . ARG B 1 92 ? -6.594 -11.125 -2.111 1 98.88 92 ARG B C 1
ATOM 1646 O O . ARG B 1 92 ? -5.816 -12.047 -2.389 1 98.88 92 ARG B O 1
ATOM 1653 N N . PRO B 1 93 ? -6.914 -10.789 -0.789 1 98.81 93 PRO B N 1
ATOM 1654 C CA . PRO B 1 93 ? -6.453 -11.695 0.269 1 98.81 93 PRO B CA 1
ATOM 1655 C C . PRO B 1 93 ? -6.996 -13.109 0.113 1 98.81 93 PRO B C 1
ATOM 1657 O O . PRO B 1 93 ? -8.164 -13.297 -0.237 1 98.81 93 PRO B O 1
ATOM 1660 N N . TYR B 1 94 ? -6.117 -14.102 0.3 1 98.75 94 TYR B N 1
ATOM 1661 C CA . TYR B 1 94 ? -6.465 -15.523 0.273 1 98.75 94 TYR B CA 1
ATOM 1662 C C . TYR B 1 94 ? -5.926 -16.234 1.505 1 98.75 94 TYR B C 1
ATOM 1664 O O . TYR B 1 94 ? -4.875 -15.867 2.037 1 98.75 94 TYR B O 1
ATOM 1672 N N . LYS B 1 95 ? -6.734 -17.25 1.899 1 98.44 95 LYS B N 1
ATOM 1673 C CA . LYS B 1 95 ? -6.102 -18.219 2.781 1 98.44 95 LYS B CA 1
ATOM 1674 C C . LYS B 1 95 ? -4.988 -18.984 2.059 1 98.44 95 LYS B C 1
ATOM 1676 O O . LYS B 1 95 ? -5.164 -19.406 0.917 1 98.44 95 LYS B O 1
ATOM 1681 N N . ILE B 1 96 ? -3.875 -19.078 2.768 1 97.81 96 ILE B N 1
ATOM 1682 C CA . ILE B 1 96 ? -2.727 -19.734 2.152 1 97.81 96 ILE B CA 1
ATOM 1683 C C . ILE B 1 96 ? -3.129 -21.125 1.664 1 97.81 96 ILE B C 1
ATOM 1685 O O . ILE B 1 96 ? -2.725 -21.547 0.579 1 97.81 96 ILE B O 1
ATOM 1689 N N . LYS B 1 97 ? -3.865 -21.828 2.391 1 97.5 97 LYS B N 1
ATOM 1690 C CA . LYS B 1 97 ? -4.293 -23.188 2.021 1 97.5 97 LYS B CA 1
ATOM 1691 C C . LYS B 1 97 ? -5.035 -23.172 0.688 1 97.5 97 LYS B C 1
ATOM 1693 O O . LYS B 1 97 ? -4.938 -24.125 -0.085 1 97.5 97 LYS B O 1
ATOM 1698 N N . ASP B 1 98 ? -5.766 -22.141 0.368 1 97.31 98 ASP B N 1
ATOM 1699 C CA . ASP B 1 98 ? -6.559 -22.031 -0.854 1 97.31 98 ASP B CA 1
ATOM 1700 C C . ASP B 1 98 ? -5.684 -21.656 -2.049 1 97.31 98 ASP B C 1
ATOM 1702 O O . ASP B 1 98 ? -6.137 -21.703 -3.193 1 97.31 98 ASP B O 1
ATOM 1706 N N . LEU B 1 99 ? -4.445 -21.344 -1.81 1 97.44 99 LEU B N 1
ATOM 1707 C CA . LEU B 1 99 ? -3.504 -20.953 -2.855 1 97.44 99 LEU B CA 1
ATOM 1708 C C . LEU B 1 99 ? -2.457 -22.047 -3.072 1 97.44 99 LEU B C 1
ATOM 1710 O O . LEU B 1 99 ? -1.445 -21.812 -3.738 1 97.44 99 LEU B O 1
ATOM 1714 N N . GLU B 1 100 ? -2.686 -23.156 -2.51 1 97.25 100 GLU B N 1
ATOM 1715 C CA . GLU B 1 100 ? -1.695 -24.234 -2.498 1 97.25 100 GLU B CA 1
ATOM 1716 C C . GLU B 1 100 ? -1.213 -24.547 -3.908 1 97.25 100 GLU B C 1
ATOM 1718 O O . GLU B 1 100 ? -0.02 -24.781 -4.125 1 97.25 100 GLU B O 1
ATOM 1723 N N . ASP B 1 101 ? -2.096 -24.609 -4.871 1 97.5 101 ASP B N 1
ATOM 1724 C CA . ASP B 1 101 ? -1.76 -24.969 -6.246 1 97.5 101 ASP B CA 1
ATOM 1725 C C . ASP B 1 101 ? -0.931 -23.875 -6.918 1 97.5 101 ASP B C 1
ATOM 1727 O O . ASP B 1 101 ? -0.293 -24.109 -7.945 1 97.5 101 ASP B O 1
ATOM 1731 N N . PHE B 1 102 ? -0.935 -22.703 -6.344 1 98.44 102 PHE B N 1
ATOM 1732 C CA . PHE B 1 102 ? -0.267 -21.562 -6.961 1 98.44 102 PHE B CA 1
ATOM 1733 C C . PHE B 1 102 ? 1.014 -21.219 -6.211 1 98.44 102 PHE B C 1
ATOM 1735 O O . PHE B 1 102 ? 1.865 -20.484 -6.727 1 98.44 102 PHE B O 1
ATOM 1742 N N . LEU B 1 103 ? 1.143 -21.766 -4.98 1 98.06 103 LEU B N 1
ATOM 1743 C CA . LEU B 1 103 ? 2.24 -21.375 -4.102 1 98.06 103 LEU B CA 1
ATOM 1744 C C . LEU B 1 103 ? 3.588 -21.703 -4.734 1 98.06 103 LEU B C 1
ATOM 1746 O O . LEU B 1 103 ? 4.531 -20.922 -4.645 1 98.06 103 LEU B O 1
ATOM 1750 N N . PRO B 1 104 ? 3.756 -22.875 -5.418 1 98.12 104 PRO B N 1
ATOM 1751 C CA . PRO B 1 104 ? 5.035 -23.141 -6.078 1 98.12 104 PRO B CA 1
ATOM 1752 C C . PRO B 1 104 ? 5.398 -22.078 -7.113 1 98.12 104 PRO B C 1
ATOM 1754 O O . PRO B 1 104 ? 6.57 -21.703 -7.238 1 98.12 104 PRO B O 1
ATOM 1757 N N . PHE B 1 105 ? 4.406 -21.641 -7.883 1 98.62 105 PHE B N 1
ATOM 1758 C CA . PHE B 1 105 ? 4.617 -20.578 -8.867 1 98.62 105 PHE B CA 1
ATOM 1759 C C . PHE B 1 105 ? 4.98 -19.281 -8.18 1 98.62 105 PHE B C 1
ATOM 1761 O O . PHE B 1 105 ? 5.922 -18.594 -8.594 1 98.62 105 PHE B O 1
ATOM 1768 N N . ILE B 1 106 ? 4.242 -18.906 -7.109 1 98.56 106 ILE B N 1
ATOM 1769 C CA . ILE B 1 106 ? 4.438 -17.656 -6.375 1 98.56 106 ILE B CA 1
ATOM 1770 C C . ILE B 1 106 ? 5.832 -17.641 -5.758 1 98.56 106 ILE B C 1
ATOM 1772 O O . ILE B 1 106 ? 6.508 -16.609 -5.773 1 98.56 106 ILE B O 1
ATOM 1776 N N . LYS B 1 107 ? 6.309 -18.703 -5.328 1 97.31 107 LYS B N 1
ATOM 1777 C CA . LYS B 1 107 ? 7.578 -18.812 -4.617 1 97.31 107 LYS B CA 1
ATOM 1778 C C . LYS B 1 107 ? 8.758 -18.672 -5.574 1 97.31 107 LYS B C 1
ATOM 1780 O O . LYS B 1 107 ? 9.906 -18.562 -5.145 1 97.31 107 LYS B O 1
ATOM 1785 N N . ASN B 1 108 ? 8.5 -18.656 -6.906 1 97.94 108 ASN B N 1
ATOM 1786 C CA . ASN B 1 108 ? 9.555 -18.438 -7.887 1 97.94 108 ASN B CA 1
ATOM 1787 C C . ASN B 1 108 ? 9.984 -16.969 -7.914 1 97.94 108 ASN B C 1
ATOM 1789 O O . ASN B 1 108 ? 11.023 -16.641 -8.484 1 97.94 108 ASN B O 1
ATOM 1793 N N . TYR B 1 109 ? 9.18 -16.203 -7.336 1 98.44 109 TYR B N 1
ATOM 1794 C CA . TYR B 1 109 ? 9.508 -14.781 -7.309 1 98.44 109 TYR B CA 1
ATOM 1795 C C . TYR B 1 109 ? 10.086 -14.375 -5.957 1 98.44 109 TYR B C 1
ATOM 1797 O O . TYR B 1 109 ? 9.641 -14.867 -4.914 1 98.44 109 TYR B O 1
ATOM 1805 N N . LYS B 1 110 ? 11.023 -13.484 -6.027 1 97.75 110 LYS B N 1
ATOM 1806 C CA . LYS B 1 110 ? 11.742 -13.07 -4.824 1 97.75 110 LYS B CA 1
ATOM 1807 C C . LYS B 1 110 ? 10.992 -11.953 -4.098 1 97.75 110 LYS B C 1
ATOM 1809 O O . LYS B 1 110 ? 10.297 -11.156 -4.727 1 97.75 110 LYS B O 1
ATOM 1814 N N . LEU B 1 111 ? 11.203 -11.961 -2.789 1 97.31 111 LEU B N 1
ATOM 1815 C CA . LEU B 1 111 ? 10.695 -10.836 -2.006 1 97.31 111 LEU B CA 1
ATOM 1816 C C . LEU B 1 111 ? 11.32 -9.523 -2.477 1 97.31 111 LEU B C 1
ATOM 1818 O O . LEU B 1 111 ? 12.5 -9.492 -2.846 1 97.31 111 LEU B O 1
ATOM 1822 N N . PHE B 1 112 ? 10.492 -8.531 -2.479 1 96.75 112 PHE B N 1
ATOM 1823 C CA . PHE B 1 112 ? 10.992 -7.23 -2.906 1 96.75 112 PHE B CA 1
ATOM 1824 C C . PHE B 1 112 ? 12.055 -6.715 -1.944 1 96.75 112 PHE B C 1
ATOM 1826 O O . PHE B 1 112 ? 11.875 -6.766 -0.726 1 96.75 112 PHE B O 1
#

pLDDT: mean 97.61, std 1.81, range [89.94, 98.94]

Sequence (224 aa):
MIVQYIFLVSNIKTIKKGALIAQACHAAIKAIHTYKDSEDTKEYLNLIYSMTTVILKISTEDIKIISEKFSSLDFVEWVEQPENLTTCLALRPYKIKDLEDFLPFIKNYKLFMIVQYIFLVSNIKTIKKGALIAQACHAAIKAIHTYKDSEDTKEYLNLIYSMTTVILKISTEDIKIISEKFSSLDFVEWVEQPENLTTCLALRPYKIKDLEDFLPFIKNYKLF

Secondary structure (DSSP, 8-state):
-EEEEEEEE---TTS-HHHHHHHHHHHHHHHHHHTTTSHHHHHHHHTTTS--EEEEEE-TTHHHHHHHHTTTS-EEEEEETTTTEEEEEEEPPEEGGGGTTTHHHHTTSPB-/-EEEEEEEE---TTS-HHHHHHHHHHHHHHHHHHTTTSHHHHHHHHTTTS--EEEEEE-TTHHHHHHHHTTTS-EEEEEETTTTEEEEEEEPPEEGGGGTTTHHHHTTSPB-

Radius of gyration: 16.57 Å; Cα contacts (8 Å, |Δi|>4): 389; chains: 2; bounding box: 36×49×38 Å